Protein AF-A0A553FJ06-F1 (afdb_monomer)

Nearest PDB structures (foldseek):
  5e15-assembly1_A  TM=2.802E-01  e=5.934E+00  Homo sapiens

pLDDT: mean 76.51, std 20.77, range [37.0, 98.0]

Mean predicted aligned error: 15.89 Å

Sequence (287 aa):
MAENQAEINNETSAPRSSNSIVFAIIVVLVVATFIYLFFIKNDQPEKTPAPEPIVVEEPVYVEPTEEVVEVVEEVVEPVVSEPVEVKEPIVLPDLDQSDEYMSAGIALMSWRKELLTLLVTDDLVRRLVVFTDNFAQGEIAYSHLPLQPLPEQFATNKQSLTEDTYVIAGENELRYKQYIELLHSFEPKQLANYFNENKPLFAQAYAELGYGDKTFDQVLQQALNRILDLQINNTDELLVRPSVVYQYQQQELEQLPAADKFLLRLGKENLLQLKAIALELNNQLQL

Solvent-accessible surface area (backbone atoms only — not comparable to full-atom values): 17833 Å² total; per-residue (Å²): 134,80,90,82,84,87,86,83,89,81,88,86,83,79,88,82,65,76,58,61,61,54,48,52,50,48,52,49,50,51,49,49,50,52,47,54,64,59,56,76,75,67,84,70,84,85,79,82,81,82,89,83,82,86,82,85,80,79,79,86,84,78,84,82,84,87,77,92,77,77,92,73,89,74,84,76,75,84,73,83,70,71,82,74,77,78,72,73,83,82,83,74,69,57,72,96,61,30,37,65,59,50,50,52,54,52,59,73,52,33,82,48,63,82,49,56,74,41,48,41,63,73,60,34,60,45,24,41,41,54,25,39,48,32,36,40,74,26,34,72,40,76,95,31,50,50,46,58,80,74,90,68,79,91,46,65,41,72,74,41,97,88,48,80,36,27,31,76,29,74,66,35,43,64,67,46,41,63,60,54,53,43,60,67,23,43,51,42,59,61,52,29,51,52,47,63,77,43,41,70,53,44,43,51,43,40,57,70,70,73,64,78,99,67,53,54,65,59,34,49,51,41,30,44,47,56,55,62,68,56,80,84,74,96,62,87,66,43,26,29,59,93,57,99,54,80,42,48,63,49,62,76,60,52,70,42,44,57,32,58,46,51,49,59,66,34,35,72,68,53,38,52,53,51,34,50,53,44,51,52,32,55,71,50,53,73,120

Foldseek 3Di:
DDDDDDDDDDDDDDPDDPVVVVVVVVVVVVVVVVVVVVVVPPPDPDDDDDDDDDDDDDDDDDDDDDDDDDDDDDDDDDPPPDPPPPPPQDDADPLQPRLVVVLVLLCVFFPPNVLSLQFDSPSLLLLVLVQLLQLLVLHGPVVSHRTDDQPDDFDWDQPDPPDQKTFRDCVLLVSCVSVLSRLVRGDLLSVLVVCVSCLVSNQVSNVVVVDDPDGSLVSNVSSLCLLQVQDDDPDTQMWGPPDPDIAGPDPVLRPGRPSSVVLVSNPDVSSVSVNVSSVSNSVNNVD

Structure (mmCIF, N/CA/C/O backbone):
data_AF-A0A553FJ06-F1
#
_entry.id   AF-A0A553FJ06-F1
#
loop_
_atom_site.group_PDB
_atom_site.id
_atom_site.type_symbol
_atom_site.label_atom_id
_atom_site.label_alt_id
_atom_site.label_comp_id
_atom_site.label_asym_id
_atom_site.label_entity_id
_atom_site.label_seq_id
_atom_site.pdbx_PDB_ins_code
_atom_site.Cartn_x
_atom_site.Cartn_y
_atom_site.Cartn_z
_atom_site.occupancy
_atom_site.B_iso_or_equiv
_atom_site.auth_seq_id
_atom_site.auth_comp_id
_atom_site.auth_asym_id
_atom_site.auth_atom_id
_atom_site.pdbx_PDB_model_num
ATOM 1 N N . MET A 1 1 ? 34.748 -61.731 50.266 1.00 40.47 1 MET A N 1
ATOM 2 C CA . MET A 1 1 ? 33.627 -61.257 49.430 1.00 40.47 1 MET A CA 1
ATOM 3 C C . MET A 1 1 ? 33.454 -59.789 49.781 1.00 40.47 1 MET A C 1
ATOM 5 O O . MET A 1 1 ? 33.258 -59.515 50.956 1.00 40.47 1 MET A O 1
ATOM 9 N N . ALA A 1 2 ? 34.010 -58.902 48.950 1.00 46.56 2 ALA A N 1
ATOM 10 C CA . ALA A 1 2 ? 33.331 -58.244 47.814 1.00 46.56 2 ALA A CA 1
ATOM 11 C C . ALA A 1 2 ? 32.439 -57.105 48.362 1.00 46.56 2 ALA A C 1
ATOM 13 O O . ALA A 1 2 ? 31.591 -57.377 49.203 1.00 46.56 2 ALA A O 1
ATOM 14 N N . GLU A 1 3 ? 32.829 -55.834 48.178 1.00 43.56 3 GLU A N 1
ATOM 15 C CA . GLU A 1 3 ? 32.426 -54.958 47.044 1.00 43.56 3 GLU A CA 1
ATOM 16 C C . GLU A 1 3 ? 30.992 -54.431 47.223 1.00 43.56 3 GLU A C 1
ATOM 18 O O . GLU A 1 3 ? 30.150 -55.128 47.764 1.00 43.56 3 GLU A O 1
ATOM 23 N N . ASN A 1 4 ? 30.573 -53.250 46.781 1.00 40.53 4 ASN A N 1
ATOM 24 C CA . ASN A 1 4 ? 31.180 -52.017 46.287 1.00 40.53 4 ASN A CA 1
ATOM 25 C C . ASN A 1 4 ? 30.007 -51.008 46.217 1.00 40.53 4 ASN A C 1
ATOM 27 O O . ASN A 1 4 ? 28.838 -51.379 46.326 1.00 40.53 4 ASN A O 1
ATOM 31 N N . GLN A 1 5 ? 30.337 -49.735 46.082 1.00 47.94 5 GLN A N 1
ATOM 32 C CA . GLN A 1 5 ? 29.437 -48.597 45.996 1.00 47.94 5 GLN A CA 1
ATOM 33 C C . GLN A 1 5 ? 28.607 -48.551 44.698 1.00 47.94 5 GLN A C 1
ATOM 35 O O . GLN A 1 5 ? 29.039 -49.053 43.668 1.00 47.94 5 GLN A O 1
ATOM 40 N N . ALA A 1 6 ? 27.519 -47.777 44.791 1.00 49.06 6 ALA A N 1
ATOM 41 C CA . ALA A 1 6 ? 26.969 -46.857 43.787 1.00 49.06 6 ALA A CA 1
ATOM 42 C C . ALA A 1 6 ? 26.280 -47.391 42.508 1.00 49.06 6 ALA A C 1
ATOM 44 O O . ALA A 1 6 ? 26.597 -48.440 41.971 1.00 49.06 6 ALA A O 1
ATOM 45 N N . GLU A 1 7 ? 25.375 -46.522 42.029 1.00 43.78 7 GLU A N 1
ATOM 46 C CA . GLU A 1 7 ? 24.945 -46.302 40.637 1.00 43.78 7 GLU A CA 1
ATOM 47 C C . GLU A 1 7 ? 23.641 -46.933 40.067 1.00 43.78 7 GLU A C 1
ATOM 49 O O . GLU A 1 7 ? 23.525 -48.132 39.854 1.00 43.78 7 GLU A O 1
ATOM 54 N N . ILE A 1 8 ? 22.723 -46.009 39.702 1.00 42.44 8 ILE A N 1
ATOM 55 C CA . ILE A 1 8 ? 22.081 -45.826 38.372 1.00 42.44 8 ILE A CA 1
ATOM 56 C C . ILE A 1 8 ? 20.796 -46.622 38.009 1.00 42.44 8 ILE A C 1
ATOM 58 O O . ILE A 1 8 ? 20.837 -47.830 37.840 1.00 42.44 8 ILE A O 1
ATOM 62 N N . ASN A 1 9 ? 19.712 -45.840 37.780 1.00 40.81 9 ASN A N 1
ATOM 63 C CA . ASN A 1 9 ? 18.650 -45.831 36.727 1.00 40.81 9 ASN A CA 1
ATOM 64 C C . ASN A 1 9 ? 17.949 -47.168 36.306 1.00 40.81 9 ASN A C 1
ATOM 66 O O . ASN A 1 9 ? 18.507 -48.239 36.428 1.00 40.81 9 ASN A O 1
ATOM 70 N N . ASN A 1 10 ? 16.739 -47.257 35.732 1.00 41.72 10 ASN A N 1
ATOM 71 C CA . ASN A 1 10 ? 15.837 -46.311 35.077 1.00 41.72 10 ASN A CA 1
ATOM 72 C C . ASN A 1 10 ? 14.423 -46.940 34.876 1.00 41.72 10 ASN A C 1
ATOM 74 O O . ASN A 1 10 ? 14.293 -48.158 34.809 1.00 41.72 10 ASN A O 1
ATOM 78 N N . GLU A 1 11 ? 13.435 -46.060 34.673 1.00 47.78 11 GLU A N 1
ATOM 79 C CA . GLU A 1 11 ? 12.124 -46.174 33.980 1.00 47.78 11 GLU A CA 1
ATOM 80 C C . GLU A 1 11 ? 11.057 -47.193 34.414 1.00 47.78 11 GLU A C 1
ATOM 82 O O . GLU A 1 11 ? 11.224 -48.399 34.283 1.00 47.78 11 GLU A O 1
ATOM 87 N N . THR A 1 12 ? 9.853 -46.683 34.722 1.00 43.69 12 THR A N 1
ATOM 88 C CA . THR A 1 12 ? 8.657 -46.922 33.882 1.00 43.69 12 THR A CA 1
ATOM 89 C C . THR A 1 12 ? 7.534 -45.912 34.203 1.00 43.69 12 THR A C 1
ATOM 91 O O . THR A 1 12 ? 6.923 -45.925 35.267 1.00 43.69 12 THR A O 1
ATOM 94 N N . SER A 1 13 ? 7.305 -45.036 33.214 1.00 44.78 13 SER A N 1
ATOM 95 C CA . SER A 1 13 ? 6.092 -44.278 32.843 1.00 44.78 13 SER A CA 1
ATOM 96 C C . SER A 1 13 ? 5.392 -43.348 33.850 1.00 44.78 13 SER A C 1
ATOM 98 O O . SER A 1 13 ? 4.475 -43.738 34.569 1.00 44.78 13 SER A O 1
ATOM 100 N N . ALA A 1 14 ? 5.704 -42.053 33.726 1.00 49.91 14 ALA A N 1
ATOM 101 C CA . ALA A 1 14 ? 4.778 -40.956 34.011 1.00 49.91 14 ALA A CA 1
ATOM 102 C C . ALA A 1 14 ? 3.663 -40.873 32.935 1.00 49.91 14 ALA A C 1
ATOM 104 O O . ALA A 1 14 ? 3.945 -41.131 31.759 1.00 49.91 14 ALA A O 1
ATOM 105 N N . PRO A 1 15 ? 2.418 -40.475 33.274 1.00 46.59 15 PRO A N 1
ATOM 106 C CA . PRO A 1 15 ? 1.387 -40.214 32.275 1.00 46.59 15 PRO A CA 1
ATOM 107 C C . PRO A 1 15 ? 1.746 -38.967 31.453 1.00 46.59 15 PRO A C 1
ATOM 109 O O . PRO A 1 15 ? 1.927 -37.865 31.974 1.00 46.59 15 PRO A O 1
ATOM 112 N N . ARG A 1 16 ? 1.882 -39.181 30.141 1.00 43.81 16 ARG A N 1
ATOM 113 C CA .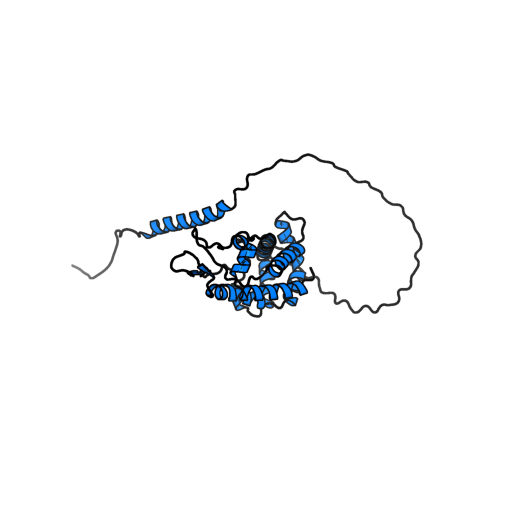 ARG A 1 16 ? 2.258 -38.196 29.122 1.00 43.81 16 ARG A CA 1
ATOM 114 C C . ARG A 1 16 ? 1.191 -37.102 28.987 1.00 43.81 16 ARG A C 1
ATOM 116 O O . ARG A 1 16 ? 0.059 -37.366 28.601 1.00 43.81 16 ARG A O 1
ATOM 123 N N . SER A 1 17 ? 1.622 -35.887 29.313 1.00 46.31 17 SER A N 1
ATOM 124 C CA . SER A 1 17 ? 1.165 -34.556 28.891 1.00 46.31 17 SER A CA 1
ATOM 125 C C . SER A 1 17 ? -0.209 -34.416 28.211 1.00 46.31 17 SER A C 1
ATOM 127 O O . SER A 1 17 ? -0.383 -34.730 27.033 1.00 46.31 17 SER A O 1
ATOM 129 N N . SER A 1 18 ? -1.086 -33.697 28.915 1.00 52.75 18 SER A N 1
ATOM 130 C CA . SER A 1 18 ? -2.323 -33.023 28.474 1.00 52.75 18 SER A CA 1
ATOM 131 C C . SER A 1 18 ? -2.175 -32.108 27.234 1.00 52.75 18 SER A C 1
ATOM 133 O O . SER A 1 18 ? -3.152 -31.595 26.693 1.00 52.75 18 SER A O 1
ATOM 135 N N . ASN A 1 19 ? -0.954 -31.911 26.734 1.00 45.47 19 ASN A N 1
ATOM 136 C CA . ASN A 1 19 ? -0.651 -30.957 25.670 1.00 45.47 19 ASN A CA 1
ATOM 137 C C . ASN A 1 19 ? -1.034 -31.463 24.274 1.00 45.47 19 ASN A C 1
ATOM 139 O O . ASN A 1 19 ? -1.258 -30.646 23.391 1.00 45.47 19 ASN A O 1
ATOM 143 N N . SER A 1 20 ? -1.172 -32.775 24.057 1.00 45.41 20 SER A N 1
ATOM 144 C CA . SER A 1 20 ? -1.557 -33.307 22.739 1.00 45.41 20 SER A CA 1
ATOM 145 C C . SER A 1 20 ? -3.048 -33.128 22.441 1.00 45.41 20 SER A C 1
ATOM 147 O O . SER A 1 20 ? -3.416 -32.922 21.290 1.00 45.41 20 SER A O 1
ATOM 149 N N . ILE A 1 21 ? -3.904 -33.139 23.470 1.00 53.97 21 ILE A N 1
ATOM 150 C CA . ILE A 1 21 ? -5.349 -32.896 23.317 1.00 53.97 21 ILE A CA 1
ATOM 151 C C . ILE A 1 21 ? -5.608 -31.399 23.123 1.00 53.97 21 ILE A C 1
ATOM 153 O O . ILE A 1 21 ? -6.376 -31.016 22.246 1.00 53.97 21 ILE A O 1
ATOM 157 N N . VAL A 1 22 ? -4.905 -30.543 23.871 1.00 54.72 22 VAL A N 1
ATOM 158 C CA . VAL A 1 22 ? -4.985 -29.085 23.699 1.00 54.72 22 VAL A CA 1
ATOM 159 C C . VAL A 1 22 ? -4.427 -28.662 22.337 1.00 54.72 22 VAL A C 1
ATOM 161 O O . VAL A 1 22 ? -5.041 -27.847 21.659 1.00 54.72 22 VAL A O 1
ATOM 164 N N . PHE A 1 23 ? -3.326 -29.267 21.879 1.00 46.94 23 PHE A N 1
ATOM 165 C CA . PHE A 1 23 ? -2.782 -29.000 20.548 1.00 46.94 23 PHE A CA 1
ATOM 166 C C . PHE A 1 23 ? -3.713 -29.494 19.434 1.00 46.94 23 PHE A C 1
ATOM 168 O O . PHE A 1 23 ? -3.935 -28.766 18.474 1.00 46.94 23 PHE A O 1
ATOM 175 N N . ALA A 1 24 ? -4.339 -30.668 19.582 1.00 48.31 24 ALA A N 1
ATOM 176 C CA . ALA A 1 24 ? -5.341 -31.144 18.627 1.00 48.31 24 ALA A CA 1
ATOM 177 C C . ALA A 1 24 ? -6.560 -30.207 18.551 1.00 48.31 24 ALA A C 1
ATOM 179 O O . ALA A 1 24 ? -7.042 -29.928 17.459 1.00 48.31 24 ALA A O 1
ATOM 180 N N . ILE A 1 25 ? -7.018 -29.656 19.679 1.00 56.12 25 ILE A N 1
ATOM 181 C CA . ILE A 1 25 ? -8.132 -28.694 19.715 1.00 56.12 25 ILE A CA 1
ATOM 182 C C . ILE A 1 25 ? -7.727 -27.348 19.103 1.00 56.12 25 ILE A C 1
ATOM 184 O O . ILE A 1 25 ? -8.502 -26.773 18.347 1.00 56.12 25 ILE A O 1
ATOM 188 N N . ILE A 1 26 ? -6.514 -26.855 19.370 1.00 57.72 26 ILE A N 1
ATOM 189 C CA . ILE A 1 26 ? -6.017 -25.601 18.787 1.00 57.72 26 ILE A CA 1
ATOM 190 C C . ILE A 1 26 ? -5.816 -25.750 17.280 1.00 57.72 26 ILE A C 1
ATOM 192 O O . ILE A 1 26 ? -6.233 -24.876 16.532 1.00 57.72 26 ILE A O 1
ATOM 196 N N . VAL A 1 27 ? -5.258 -26.868 16.812 1.00 61.75 27 VAL A N 1
ATOM 197 C CA . VAL A 1 27 ? -5.116 -27.137 15.376 1.00 61.75 27 VAL A CA 1
ATOM 198 C C . VAL A 1 27 ? -6.489 -27.259 14.720 1.00 61.75 27 VAL A C 1
ATOM 200 O O . VAL A 1 27 ? -6.698 -26.663 13.673 1.00 61.75 27 VAL A O 1
ATOM 203 N N . VAL A 1 28 ? -7.462 -27.923 15.351 1.00 62.19 28 VAL A N 1
ATOM 204 C CA . VAL A 1 28 ? -8.840 -27.986 14.835 1.00 62.19 28 VAL A CA 1
ATOM 205 C C . VAL A 1 28 ? -9.514 -26.610 14.829 1.00 62.19 28 VAL A C 1
ATOM 207 O O . VAL A 1 28 ? -10.216 -26.309 13.873 1.00 62.19 28 VAL A O 1
ATOM 210 N N . LEU A 1 29 ? -9.280 -25.741 15.819 1.00 55.12 29 LEU A N 1
ATOM 211 C CA . LEU A 1 29 ? -9.837 -24.381 15.857 1.00 55.12 29 LEU A CA 1
ATOM 212 C C . LEU A 1 29 ? -9.168 -23.436 14.859 1.00 55.12 29 LEU A C 1
ATOM 214 O O . LEU A 1 29 ? -9.851 -22.628 14.236 1.00 55.12 29 LEU A O 1
ATOM 218 N N . VAL A 1 30 ? -7.855 -23.545 14.670 1.00 54.75 30 VAL A N 1
ATOM 219 C CA . VAL A 1 30 ? -7.118 -22.767 13.670 1.00 54.75 30 VAL A CA 1
ATOM 220 C C . VAL A 1 30 ? -7.511 -23.230 12.274 1.00 54.75 30 VAL A C 1
ATOM 222 O O . VAL A 1 30 ? -7.849 -22.393 11.448 1.00 54.75 30 VAL A O 1
ATOM 225 N N . VAL A 1 31 ? -7.592 -24.541 12.033 1.00 55.97 31 VAL A N 1
ATOM 226 C CA . VAL A 1 31 ? -8.072 -25.105 10.764 1.00 55.97 31 VAL A CA 1
ATOM 227 C C . VAL A 1 31 ? -9.547 -24.764 10.539 1.00 55.97 31 VAL A C 1
ATOM 229 O O . VAL A 1 31 ? -9.892 -24.384 9.433 1.00 55.97 31 VAL A O 1
ATOM 232 N N . ALA A 1 32 ? -10.411 -24.777 11.558 1.00 48.25 32 ALA A N 1
ATOM 233 C CA . ALA A 1 32 ? -11.811 -24.357 11.428 1.00 48.25 32 ALA A CA 1
ATOM 234 C C . ALA A 1 32 ? -11.960 -22.850 11.177 1.00 48.25 32 ALA A C 1
ATOM 236 O O . ALA A 1 32 ? -12.826 -22.452 10.408 1.00 48.25 32 ALA A O 1
ATOM 237 N N . THR A 1 33 ? -11.103 -22.012 11.767 1.00 46.62 33 THR A N 1
ATOM 238 C CA . THR A 1 33 ? -11.076 -20.561 11.512 1.00 46.62 33 THR A CA 1
ATOM 239 C C . THR A 1 33 ? -10.554 -20.274 10.106 1.00 46.62 33 THR A C 1
ATOM 241 O O . THR A 1 33 ? -11.110 -19.439 9.401 1.00 46.62 33 THR A O 1
ATOM 244 N N . PHE A 1 34 ? -9.538 -21.013 9.658 1.00 50.97 34 PHE A N 1
ATOM 245 C CA . PHE A 1 34 ? -8.993 -20.905 8.307 1.00 50.97 34 PHE A CA 1
ATOM 246 C C . PHE A 1 34 ? -9.987 -21.423 7.254 1.00 50.97 34 PHE A C 1
ATOM 248 O O . PHE A 1 34 ? -10.194 -20.763 6.245 1.00 50.97 34 PHE A O 1
ATOM 255 N N . ILE A 1 35 ? -10.682 -22.537 7.523 1.00 50.12 35 ILE A N 1
ATOM 256 C CA . ILE A 1 35 ? -11.781 -23.073 6.700 1.00 50.12 35 ILE A CA 1
ATOM 257 C C . ILE A 1 35 ? -12.965 -22.092 6.682 1.00 50.12 35 ILE A C 1
ATOM 259 O O . ILE A 1 35 ? -13.492 -21.809 5.616 1.00 50.12 35 ILE A O 1
ATOM 263 N N . TYR A 1 36 ? -13.362 -21.504 7.814 1.00 52.62 36 TYR A N 1
ATOM 264 C CA . TYR A 1 36 ? -14.453 -20.519 7.876 1.00 52.62 36 TYR A CA 1
ATOM 265 C C . TYR A 1 36 ? -14.142 -19.247 7.071 1.00 52.62 36 TYR A C 1
ATOM 267 O O . TYR A 1 36 ? -15.005 -18.739 6.356 1.00 52.62 36 TYR A O 1
ATOM 275 N N . LEU A 1 37 ? -12.895 -18.769 7.123 1.00 52.59 37 LEU A N 1
ATOM 276 C CA . LEU A 1 37 ? -12.439 -17.634 6.315 1.00 52.59 37 LEU A CA 1
ATOM 277 C C . LEU A 1 37 ? -12.284 -17.991 4.827 1.00 52.59 37 LEU A C 1
ATOM 279 O O . LEU A 1 37 ? -12.527 -17.141 3.975 1.00 52.59 37 LEU A O 1
ATOM 283 N N . PHE A 1 38 ? -11.936 -19.240 4.507 1.00 50.41 38 PHE A N 1
ATOM 284 C CA . PHE A 1 38 ? -11.836 -19.740 3.133 1.00 50.41 38 PHE A CA 1
ATOM 285 C C . PHE A 1 38 ? -13.216 -19.971 2.482 1.00 50.41 38 PHE A C 1
ATOM 287 O O . PHE A 1 38 ? -13.384 -19.696 1.298 1.00 50.41 38 PHE A O 1
ATOM 294 N N . PHE A 1 39 ? -14.229 -20.410 3.243 1.00 45.09 39 PHE A N 1
ATOM 295 C CA . PHE A 1 39 ? -15.561 -20.755 2.714 1.00 45.09 39 PHE A CA 1
ATOM 296 C C . PHE A 1 39 ? -16.575 -19.598 2.665 1.00 45.09 39 PHE A C 1
ATOM 298 O O . PHE A 1 39 ? -17.539 -19.694 1.913 1.00 45.09 39 PHE A O 1
ATOM 305 N N . ILE A 1 40 ? -16.355 -18.470 3.355 1.00 43.81 40 ILE A N 1
ATOM 306 C CA . ILE A 1 40 ? -17.187 -17.256 3.174 1.00 43.81 40 ILE A CA 1
ATOM 307 C C . ILE A 1 40 ? -16.954 -16.570 1.811 1.00 43.81 40 ILE A C 1
ATOM 309 O O . ILE A 1 40 ? -17.741 -15.712 1.416 1.00 43.81 40 ILE A O 1
ATOM 313 N N . LYS A 1 41 ? -15.925 -16.969 1.048 1.00 42.94 41 LYS A N 1
ATOM 314 C CA . LYS A 1 41 ? -15.631 -16.399 -0.278 1.00 42.94 41 LYS A CA 1
ATOM 315 C C . LYS A 1 41 ? -16.133 -17.237 -1.471 1.00 42.94 41 LYS A C 1
ATOM 317 O O . LYS A 1 41 ? -15.807 -16.885 -2.596 1.00 42.94 41 LYS A O 1
ATOM 322 N N . ASN A 1 42 ? -16.933 -18.298 -1.282 1.00 46.25 42 ASN A N 1
ATOM 323 C CA . ASN A 1 42 ? -17.307 -19.187 -2.399 1.00 46.25 42 ASN A CA 1
ATOM 324 C C . ASN A 1 42 ? -18.798 -19.568 -2.525 1.00 46.25 42 ASN A C 1
ATOM 326 O O . ASN A 1 42 ? -19.099 -20.669 -2.972 1.00 46.25 42 ASN A O 1
ATOM 330 N N . ASP A 1 43 ? -19.723 -18.648 -2.227 1.00 42.47 43 ASP A N 1
ATOM 331 C CA . ASP A 1 43 ? -21.126 -18.742 -2.675 1.00 42.47 43 ASP A CA 1
ATOM 332 C C . ASP A 1 43 ? -21.425 -17.669 -3.736 1.00 42.47 43 ASP A C 1
ATOM 334 O O . ASP A 1 43 ? -22.141 -16.692 -3.510 1.00 42.47 43 ASP A O 1
ATOM 338 N N . GLN A 1 44 ? -20.867 -17.863 -4.933 1.00 41.62 44 GLN A N 1
ATOM 339 C CA . GLN A 1 44 ? -21.541 -17.414 -6.148 1.00 41.62 44 GLN A CA 1
ATOM 340 C C . GLN A 1 44 ? -22.234 -18.628 -6.770 1.00 41.62 44 GLN A C 1
ATOM 342 O O . GLN A 1 44 ? -21.553 -19.603 -7.090 1.00 41.62 44 GLN A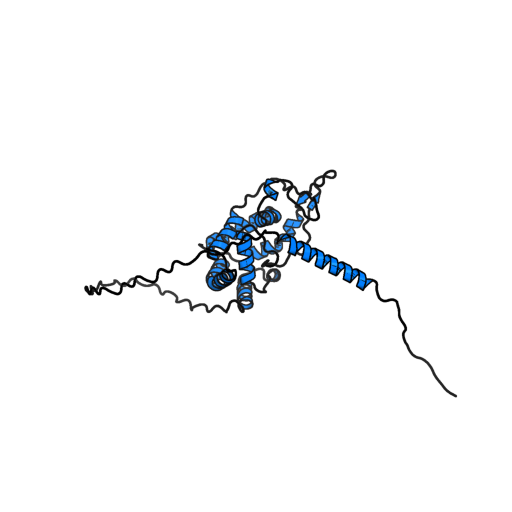 O 1
ATOM 347 N N . PRO A 1 45 ? -23.564 -18.613 -6.967 1.00 37.31 45 PRO A N 1
ATOM 348 C CA . PRO A 1 45 ? -24.184 -19.601 -7.830 1.00 37.31 45 PRO A CA 1
ATOM 349 C C . PRO A 1 45 ? -23.640 -19.415 -9.248 1.00 37.31 45 PRO A C 1
ATOM 351 O O . PRO A 1 45 ? -23.851 -18.371 -9.871 1.00 37.31 45 PRO A O 1
ATOM 354 N N . GLU A 1 46 ? -22.953 -20.447 -9.742 1.00 45.75 46 GLU A N 1
ATOM 355 C CA . GLU A 1 46 ? -22.616 -20.617 -11.151 1.00 45.75 46 GLU A CA 1
ATOM 356 C C . GLU A 1 46 ? -23.821 -20.263 -12.026 1.00 45.75 46 GLU A C 1
ATOM 358 O O . GLU A 1 46 ? -24.906 -20.843 -11.906 1.00 45.75 46 GLU A O 1
ATOM 363 N N . LYS A 1 47 ? -23.601 -19.353 -12.972 1.00 37.16 47 LYS A N 1
ATOM 364 C CA . LYS A 1 47 ? -24.348 -19.334 -14.225 1.00 37.16 47 LYS A CA 1
ATOM 365 C C . LYS A 1 47 ? -23.375 -19.198 -15.383 1.00 37.16 47 LYS A C 1
ATOM 367 O O . LYS A 1 47 ? -23.135 -18.111 -15.892 1.00 37.16 47 LYS A O 1
ATOM 372 N N . THR A 1 48 ? -22.880 -20.348 -15.813 1.00 42.16 48 THR A N 1
ATOM 373 C CA . THR A 1 48 ? -22.525 -20.594 -17.212 1.00 42.16 48 THR A CA 1
ATOM 374 C C . THR A 1 48 ? -23.828 -20.856 -17.979 1.00 42.16 48 THR A C 1
ATOM 376 O O . THR A 1 48 ? -24.701 -21.581 -17.498 1.00 42.16 48 THR A O 1
ATOM 379 N N . PRO A 1 49 ? -24.000 -20.231 -19.147 1.00 49.81 49 PRO A N 1
ATOM 380 C CA . PRO A 1 49 ? -23.934 -20.978 -20.403 1.00 49.81 49 PRO A CA 1
ATOM 381 C C . PRO A 1 49 ? -22.866 -20.321 -21.290 1.00 49.81 49 PRO A C 1
ATOM 383 O O . PRO A 1 49 ? -22.864 -19.110 -21.469 1.00 49.81 49 PRO A O 1
ATOM 386 N N . ALA A 1 50 ? -21.787 -21.015 -21.645 1.00 49.69 50 ALA A N 1
ATOM 387 C CA . ALA A 1 50 ? -21.666 -22.001 -22.722 1.00 49.69 50 ALA A CA 1
ATOM 388 C C . ALA A 1 50 ? -22.025 -21.421 -24.109 1.00 49.69 50 ALA A C 1
ATOM 390 O O . ALA A 1 50 ? -23.054 -20.765 -24.251 1.00 49.69 50 ALA A O 1
ATOM 391 N N . PRO A 1 51 ? -21.153 -21.635 -25.109 1.00 52.75 51 PRO A N 1
ATOM 392 C CA . PRO A 1 51 ? -20.909 -20.702 -26.202 1.00 52.75 51 PRO A CA 1
ATOM 393 C C . PRO A 1 51 ? -21.832 -20.941 -27.399 1.00 52.75 51 PRO A C 1
ATOM 395 O O . PRO A 1 51 ? -22.243 -22.071 -27.658 1.00 52.75 51 PRO A O 1
ATOM 398 N N . GLU A 1 52 ? -22.060 -19.893 -28.189 1.00 53.31 52 GLU A N 1
ATOM 399 C CA . GLU A 1 52 ? -22.587 -20.013 -29.549 1.00 53.31 52 GLU A CA 1
ATOM 400 C C . GLU A 1 52 ? -21.574 -19.491 -30.584 1.00 53.31 52 GLU A C 1
ATOM 402 O O . GLU A 1 52 ? -20.705 -18.681 -30.256 1.00 53.31 52 GLU A O 1
ATOM 407 N N . PRO A 1 53 ? -21.601 -20.059 -31.802 1.00 48.59 53 PRO A N 1
ATOM 408 C CA . PRO A 1 53 ? -20.411 -20.303 -32.601 1.00 48.59 53 PRO A CA 1
ATOM 409 C C . PRO A 1 53 ? -20.046 -19.159 -33.554 1.00 48.59 53 PRO A C 1
ATOM 411 O O . PRO A 1 53 ? -20.903 -18.501 -34.129 1.00 48.59 53 PRO A O 1
ATOM 414 N N . ILE A 1 54 ? -18.732 -19.038 -33.761 1.00 46.75 54 ILE A N 1
ATOM 415 C CA . ILE A 1 54 ? -18.022 -18.859 -35.037 1.00 46.75 54 ILE A CA 1
ATOM 416 C C . ILE A 1 54 ? -18.725 -17.990 -36.096 1.00 46.75 54 ILE A C 1
ATOM 418 O O . ILE A 1 54 ? -19.591 -18.462 -36.829 1.00 46.75 54 ILE A O 1
ATOM 422 N N . VAL A 1 55 ? -18.165 -16.802 -36.332 1.00 46.53 55 VAL A N 1
ATOM 423 C CA . VAL A 1 55 ? -18.003 -16.296 -37.701 1.00 46.53 55 VAL A CA 1
ATOM 424 C C . VAL A 1 55 ? -16.519 -16.025 -37.914 1.00 46.53 55 VAL A C 1
ATOM 426 O O . VAL A 1 55 ? -15.949 -15.084 -37.370 1.00 46.53 55 VAL A O 1
ATOM 429 N N . VAL A 1 56 ? -15.896 -16.928 -38.667 1.00 49.09 56 VAL A N 1
ATOM 430 C CA . VAL A 1 56 ? -14.635 -16.689 -39.361 1.00 49.09 56 VAL A CA 1
ATOM 431 C C . VAL A 1 56 ? -14.961 -15.752 -40.517 1.00 49.09 56 VAL A C 1
ATOM 433 O O . VAL A 1 56 ? -15.716 -16.137 -41.406 1.00 49.09 56 VAL A O 1
ATOM 436 N N . GLU A 1 57 ? -14.375 -14.563 -40.534 1.00 53.12 57 GLU A N 1
ATOM 437 C CA . GLU A 1 57 ? -14.058 -13.905 -41.799 1.00 53.12 57 GLU A CA 1
ATOM 438 C C . GLU A 1 57 ? -12.536 -13.899 -41.935 1.00 53.12 57 GLU A C 1
ATOM 440 O O . GLU A 1 57 ? -11.813 -13.199 -41.229 1.00 53.12 57 GLU A O 1
ATOM 445 N N . GLU A 1 58 ? -12.064 -14.796 -42.799 1.00 50.12 58 GLU A N 1
ATOM 446 C CA . GLU A 1 58 ? -10.705 -14.816 -43.324 1.00 50.12 58 GLU A CA 1
ATOM 447 C C . GLU A 1 58 ? -10.506 -13.655 -44.326 1.00 50.12 58 GLU A C 1
ATOM 449 O O . GLU A 1 58 ? -11.472 -13.045 -44.792 1.00 50.12 58 GLU A O 1
ATOM 454 N N . PRO A 1 59 ? -9.248 -13.306 -44.627 1.00 46.22 59 PRO A N 1
ATOM 455 C CA . PRO A 1 59 ? -8.811 -11.943 -44.889 1.00 46.22 59 PRO A CA 1
ATOM 456 C C . PRO A 1 59 ? -9.180 -11.440 -46.281 1.00 46.22 59 PRO A C 1
ATOM 458 O O . PRO A 1 59 ? -9.009 -12.133 -47.285 1.00 46.22 59 PRO A O 1
ATOM 461 N N . VAL A 1 60 ? -9.526 -10.156 -46.365 1.00 39.50 60 VAL A N 1
ATOM 462 C CA . VAL A 1 60 ? -9.383 -9.424 -47.625 1.00 39.50 60 VAL A CA 1
ATOM 463 C C . VAL A 1 60 ? -7.916 -9.035 -47.771 1.00 39.50 60 VAL A C 1
ATOM 465 O O . VAL A 1 60 ? -7.449 -8.021 -47.261 1.00 39.50 60 VAL A O 1
ATOM 468 N N . TYR A 1 61 ? -7.191 -9.902 -48.468 1.00 41.56 61 TYR A N 1
ATOM 469 C CA . TYR A 1 61 ? -5.929 -9.590 -49.116 1.00 41.56 61 TYR A CA 1
ATOM 470 C C . TYR A 1 61 ? -6.179 -8.552 -50.218 1.00 41.56 61 TYR A C 1
ATOM 472 O O . TYR A 1 61 ? -6.905 -8.804 -51.180 1.00 41.56 61 TYR A O 1
ATOM 480 N N . VAL A 1 62 ? -5.558 -7.387 -50.076 1.00 42.94 62 VAL A N 1
ATOM 481 C CA . VAL A 1 62 ? -5.263 -6.480 -5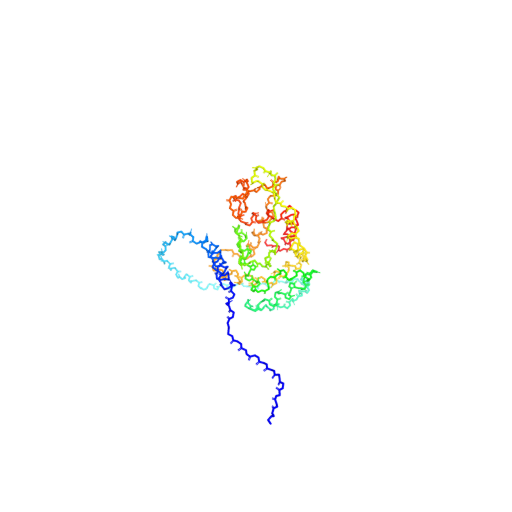1.187 1.00 42.94 62 VAL A CA 1
ATOM 482 C C . VAL A 1 62 ? -3.777 -6.176 -51.117 1.00 42.94 62 VAL A C 1
ATOM 484 O O . VAL A 1 62 ? -3.316 -5.401 -50.286 1.00 42.94 62 VAL A O 1
ATOM 487 N N . GLU A 1 63 ? -3.030 -6.856 -51.974 1.00 48.47 63 GLU A N 1
ATOM 488 C CA . GLU A 1 63 ? -1.653 -6.527 -52.329 1.00 48.47 63 GLU A CA 1
ATOM 489 C C . GLU A 1 63 ? -1.672 -5.772 -53.678 1.00 48.47 63 GLU A C 1
ATOM 491 O O . GLU A 1 63 ? -2.720 -5.665 -54.323 1.00 48.47 63 GLU A O 1
ATOM 496 N N . PRO A 1 64 ? -0.550 -5.202 -54.119 1.00 43.09 64 PRO A N 1
ATOM 497 C CA . PRO A 1 64 ? -0.189 -3.814 -53.904 1.00 43.09 64 PRO A CA 1
ATOM 498 C C . PRO A 1 64 ? -0.280 -3.028 -55.220 1.00 43.09 64 PRO A C 1
ATOM 500 O O . PRO A 1 64 ? 0.122 -3.515 -56.276 1.00 43.09 64 PRO A O 1
ATOM 503 N N . THR A 1 65 ? -0.733 -1.778 -55.169 1.00 37.00 65 THR A N 1
ATOM 504 C CA . THR A 1 65 ? -0.505 -0.864 -56.293 1.00 37.00 65 THR A CA 1
ATOM 505 C C . THR A 1 65 ? 0.764 -0.081 -56.001 1.00 37.00 65 THR A C 1
ATOM 507 O O . THR A 1 65 ? 0.772 0.823 -55.168 1.00 37.00 65 THR A O 1
ATOM 510 N N . GLU A 1 66 ? 1.845 -0.477 -56.671 1.00 45.62 66 GLU A N 1
ATOM 511 C CA . GLU A 1 66 ? 3.014 0.368 -56.884 1.00 45.62 66 GLU A CA 1
ATOM 512 C C . GLU A 1 66 ? 2.566 1.661 -57.572 1.00 45.62 66 GLU A C 1
ATOM 514 O O . GLU A 1 66 ? 2.041 1.632 -58.685 1.00 45.62 66 GLU A O 1
ATOM 519 N N . GLU A 1 67 ? 2.818 2.801 -56.937 1.00 43.47 67 GLU A N 1
ATOM 520 C CA . GLU A 1 67 ? 2.907 4.069 -57.648 1.00 43.47 67 GLU A CA 1
ATOM 521 C C . GLU A 1 67 ? 4.251 4.708 -57.296 1.00 43.47 67 GLU A C 1
ATOM 523 O O . GLU A 1 67 ? 4.485 5.236 -56.211 1.00 43.47 67 GLU A O 1
ATOM 528 N N . VAL A 1 68 ? 5.181 4.546 -58.235 1.00 43.69 68 VAL A N 1
ATOM 529 C CA . VAL A 1 68 ? 6.471 5.224 -58.284 1.00 43.69 68 VAL A CA 1
ATOM 530 C C . VAL A 1 68 ? 6.206 6.690 -58.593 1.00 43.69 68 VAL A C 1
ATOM 532 O O . VAL A 1 68 ? 5.865 7.003 -59.731 1.00 43.69 68 VAL A O 1
ATOM 535 N N . VAL A 1 69 ? 6.414 7.590 -57.630 1.00 39.03 69 VAL A N 1
ATOM 536 C CA . VAL A 1 69 ? 6.568 9.022 -57.919 1.00 39.03 69 VAL A CA 1
ATOM 537 C C . VAL A 1 69 ? 7.627 9.644 -57.003 1.00 39.03 69 VAL A C 1
ATOM 539 O O . VAL A 1 69 ? 7.452 9.752 -55.797 1.00 39.03 69 VAL A O 1
ATOM 542 N N . GLU A 1 70 ? 8.729 10.012 -57.659 1.00 40.28 70 GLU A N 1
ATOM 543 C CA . GLU A 1 70 ? 9.677 11.094 -57.368 1.00 40.28 70 GLU A CA 1
ATOM 544 C C . GLU A 1 70 ? 10.274 11.237 -55.959 1.00 40.28 70 GLU A C 1
ATOM 546 O O . GLU A 1 70 ? 9.703 11.799 -55.029 1.00 40.28 70 GLU A O 1
ATOM 551 N N . VAL A 1 71 ? 11.557 10.871 -55.894 1.00 41.47 71 VAL A N 1
ATOM 552 C CA . VAL A 1 71 ? 12.546 11.476 -55.002 1.00 41.47 71 VAL A CA 1
ATOM 553 C C . VAL A 1 71 ? 12.546 12.989 -55.243 1.00 41.47 71 VAL A C 1
ATOM 555 O O . VAL A 1 71 ? 13.090 13.459 -56.241 1.00 41.47 71 VAL A O 1
ATOM 558 N N . VAL A 1 72 ? 11.956 13.747 -54.321 1.00 41.06 72 VAL A N 1
ATOM 559 C CA . VAL A 1 72 ? 12.271 15.164 -54.145 1.00 41.06 72 VAL A CA 1
ATOM 560 C C . VAL A 1 72 ? 13.128 15.266 -52.895 1.00 41.06 72 VAL A C 1
ATOM 562 O O . VAL A 1 72 ? 12.691 15.030 -51.772 1.00 41.06 72 VAL A O 1
ATOM 565 N N . GLU A 1 73 ? 14.397 15.540 -53.147 1.00 42.53 73 GLU A N 1
ATOM 566 C CA . GLU A 1 73 ? 15.448 15.799 -52.180 1.00 42.53 73 GLU A CA 1
ATOM 567 C C . GLU A 1 73 ? 15.129 17.128 -51.472 1.00 42.53 73 GLU A C 1
ATOM 569 O O . GLU A 1 73 ? 15.474 18.206 -51.956 1.00 42.53 73 GLU A O 1
ATOM 574 N N . GLU A 1 74 ? 14.397 17.075 -50.355 1.00 40.59 74 GLU A N 1
ATOM 575 C CA . GLU A 1 74 ? 14.221 18.242 -49.492 1.00 40.59 74 GLU A CA 1
ATOM 576 C C . GLU A 1 74 ? 15.406 18.328 -48.525 1.00 40.59 74 GLU A C 1
ATOM 578 O O . GLU A 1 74 ? 15.656 17.456 -47.691 1.00 40.59 74 GLU A O 1
ATOM 583 N N . VAL A 1 75 ? 16.184 19.387 -48.723 1.00 41.12 75 VAL A N 1
ATOM 584 C CA . VAL A 1 75 ? 17.376 19.759 -47.969 1.00 41.12 75 VAL A CA 1
ATOM 585 C C . VAL A 1 75 ? 17.013 19.919 -46.494 1.00 41.12 75 VAL A C 1
ATOM 587 O O . VAL A 1 75 ? 16.416 20.914 -46.094 1.00 41.12 75 VAL A O 1
ATOM 590 N N . VAL A 1 76 ? 17.396 18.939 -45.677 1.00 39.31 76 VAL A N 1
ATOM 591 C CA . VAL A 1 76 ? 17.291 19.026 -44.219 1.00 39.31 76 VAL A CA 1
ATOM 592 C C . VAL A 1 76 ? 18.363 19.998 -43.725 1.00 39.31 76 VAL A C 1
ATOM 594 O O . VAL A 1 76 ? 19.560 19.707 -43.782 1.00 39.31 76 VAL A O 1
ATOM 597 N N . GLU A 1 77 ? 17.945 21.172 -43.256 1.00 44.22 77 GLU A N 1
ATOM 598 C CA . GLU A 1 77 ? 18.793 22.014 -42.413 1.00 44.22 77 GLU A CA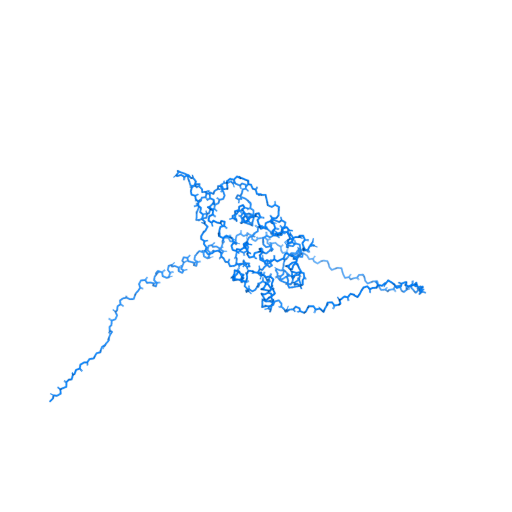 1
ATOM 599 C C . GLU A 1 77 ? 19.220 21.198 -41.178 1.00 44.22 77 GLU A C 1
ATOM 601 O O . GLU A 1 77 ? 18.388 20.496 -40.593 1.00 44.22 77 GLU A O 1
ATOM 606 N N . PRO A 1 78 ? 20.498 21.240 -40.756 1.00 42.88 78 PRO A N 1
ATOM 607 C CA . PRO A 1 78 ? 20.940 20.481 -39.600 1.00 42.88 78 PRO A CA 1
ATOM 608 C C . PRO A 1 78 ? 20.342 21.097 -38.333 1.00 42.88 78 PRO A C 1
ATOM 610 O O . PRO A 1 78 ? 20.882 22.048 -37.764 1.00 42.88 78 PRO A O 1
ATOM 613 N N . VAL A 1 79 ? 19.231 20.530 -37.864 1.00 47.06 79 VAL A N 1
ATOM 614 C CA . VAL A 1 79 ? 18.829 20.668 -36.467 1.00 47.06 79 VAL A CA 1
ATOM 615 C C . VAL A 1 79 ? 19.951 20.039 -35.656 1.00 47.06 79 VAL A C 1
ATOM 617 O O . VAL A 1 79 ? 20.239 18.850 -35.791 1.00 47.06 79 VAL A O 1
ATOM 620 N N . VAL A 1 80 ? 20.630 20.864 -34.863 1.00 44.50 80 VAL A N 1
ATOM 621 C CA . VAL A 1 80 ? 21.595 20.426 -33.857 1.00 44.50 80 VAL A CA 1
ATOM 622 C C . VAL A 1 80 ? 20.855 19.467 -32.930 1.00 44.50 80 VAL A C 1
ATOM 624 O O . VAL A 1 80 ? 20.132 19.888 -32.032 1.00 44.50 80 VAL A O 1
ATOM 627 N N . SER A 1 81 ? 20.989 18.170 -33.191 1.00 46.50 81 SER A N 1
ATOM 628 C CA . SER A 1 81 ? 20.582 17.132 -32.263 1.00 46.50 81 SER A CA 1
ATOM 629 C C . SER A 1 81 ? 21.515 17.245 -31.067 1.00 46.50 81 SER A C 1
ATOM 631 O O . SER A 1 81 ? 22.708 16.941 -31.172 1.00 46.50 81 SER A O 1
ATOM 633 N N . GLU A 1 82 ? 20.984 17.710 -29.940 1.00 55.62 82 GLU A N 1
ATOM 634 C CA . GLU A 1 82 ? 21.589 17.422 -28.646 1.00 55.62 82 GLU A CA 1
ATOM 635 C C . GLU A 1 82 ? 21.875 15.912 -28.592 1.00 55.62 82 GLU A C 1
ATOM 637 O O . GLU A 1 82 ? 21.064 15.125 -29.097 1.00 55.62 82 GLU A O 1
ATOM 642 N N . PRO A 1 83 ? 23.037 15.479 -28.078 1.00 47.16 83 PRO A N 1
ATOM 643 C CA . PRO A 1 83 ? 23.341 14.063 -28.005 1.00 47.16 83 PRO A CA 1
ATOM 644 C C . PRO A 1 83 ? 22.271 13.403 -27.136 1.00 47.16 83 PRO A C 1
ATOM 646 O O . PRO A 1 83 ? 22.231 13.613 -25.925 1.00 47.16 83 PRO A O 1
ATOM 649 N N . VAL A 1 84 ? 21.389 12.625 -27.766 1.00 53.56 84 VAL A N 1
ATOM 650 C CA . VAL A 1 84 ? 20.516 11.695 -27.059 1.00 53.56 84 VAL A CA 1
ATOM 651 C C . VAL A 1 84 ? 21.464 10.727 -26.372 1.00 53.56 84 VAL A C 1
ATOM 653 O O . VAL A 1 84 ? 22.131 9.926 -27.027 1.00 53.56 84 VAL A O 1
ATOM 656 N N . GLU A 1 85 ? 21.594 10.871 -25.058 1.00 53.38 85 GLU A N 1
ATOM 657 C CA . GLU A 1 85 ? 22.277 9.906 -24.216 1.00 53.38 85 GLU A CA 1
ATOM 658 C C . GLU A 1 85 ? 21.554 8.572 -24.428 1.00 53.38 85 GLU A C 1
ATOM 660 O O . GLU A 1 85 ? 20.423 8.377 -23.978 1.00 53.38 85 GLU A O 1
ATOM 665 N N . VAL A 1 86 ? 22.158 7.688 -25.226 1.00 50.88 86 VAL A N 1
ATOM 666 C CA . VAL A 1 86 ? 21.648 6.338 -25.458 1.00 50.88 86 VAL A CA 1
ATOM 667 C C . VAL A 1 86 ? 21.802 5.607 -24.133 1.00 50.88 86 VAL A C 1
ATOM 669 O O . VAL A 1 86 ? 22.851 5.037 -23.843 1.00 50.88 86 VAL A O 1
ATOM 672 N N . LYS A 1 87 ? 20.771 5.696 -23.289 1.00 59.31 87 LYS A N 1
ATOM 673 C CA . LYS A 1 87 ? 20.664 4.913 -22.062 1.00 59.31 87 LYS A CA 1
ATOM 674 C C . LYS A 1 87 ? 20.723 3.448 -22.499 1.00 59.31 87 LYS A C 1
ATOM 676 O O . LYS A 1 87 ? 19.904 3.024 -23.317 1.00 59.31 87 LYS A O 1
ATOM 681 N N . GLU A 1 88 ? 21.738 2.715 -22.045 1.00 65.19 88 GLU A N 1
ATOM 682 C CA . GLU A 1 88 ? 21.870 1.288 -22.351 1.00 65.19 88 GLU A CA 1
ATOM 683 C C . GLU A 1 88 ? 20.541 0.581 -22.028 1.00 65.19 88 GLU A C 1
ATOM 685 O O . GLU A 1 88 ? 19.924 0.903 -21.004 1.00 65.19 88 GLU A O 1
ATOM 690 N N . PRO A 1 89 ? 20.051 -0.332 -22.890 1.00 66.75 89 PRO A N 1
ATOM 691 C CA . PRO A 1 89 ? 18.796 -1.018 -22.632 1.00 66.75 89 PRO A CA 1
ATOM 692 C C . PRO A 1 89 ? 18.917 -1.790 -21.318 1.00 66.75 89 PRO A C 1
ATOM 694 O O . PRO A 1 89 ? 19.765 -2.672 -21.178 1.00 66.75 89 PRO A O 1
ATOM 697 N N . ILE A 1 90 ? 18.074 -1.433 -20.348 1.00 72.88 90 ILE A N 1
ATOM 698 C CA . ILE A 1 90 ? 17.990 -2.130 -19.067 1.00 72.88 90 ILE A CA 1
ATOM 699 C C . ILE A 1 90 ? 17.501 -3.546 -19.370 1.00 72.88 90 ILE A C 1
ATOM 701 O O . ILE A 1 90 ? 16.374 -3.740 -19.826 1.00 72.88 90 ILE A O 1
ATOM 705 N N . VAL A 1 91 ? 18.362 -4.536 -19.147 1.00 86.31 91 VAL A N 1
ATOM 706 C CA . VAL A 1 91 ? 17.982 -5.945 -19.245 1.00 86.31 91 VAL A CA 1
ATOM 707 C C . VAL A 1 91 ? 17.312 -6.325 -17.930 1.00 86.31 91 VAL A C 1
ATOM 709 O O . VAL A 1 91 ? 17.968 -6.377 -16.890 1.00 86.31 91 VAL A O 1
ATOM 712 N N . LEU A 1 92 ? 15.999 -6.541 -17.975 1.00 93.69 92 LEU A N 1
ATOM 713 C CA . LEU A 1 92 ? 15.225 -7.012 -16.829 1.00 93.69 92 LEU A CA 1
ATOM 714 C C . LEU A 1 92 ? 15.372 -8.536 -16.682 1.00 93.69 92 LEU A C 1
ATOM 716 O O . LEU A 1 92 ? 15.502 -9.226 -17.698 1.00 93.69 92 LEU A O 1
ATOM 720 N N . PRO A 1 93 ? 15.367 -9.071 -15.448 1.00 95.12 93 PRO A N 1
ATOM 721 C CA . PRO A 1 93 ? 15.295 -10.513 -15.227 1.00 95.12 93 PRO A CA 1
ATOM 722 C C . PRO A 1 93 ? 13.936 -11.069 -15.671 1.00 95.12 93 PRO A C 1
ATOM 724 O O . PRO A 1 93 ? 12.973 -10.321 -15.843 1.00 95.12 93 PRO A O 1
ATOM 727 N N . ASP A 1 94 ? 13.835 -12.392 -15.789 1.00 96.25 94 ASP A N 1
ATOM 728 C CA . ASP A 1 94 ? 12.532 -13.049 -15.902 1.00 96.25 94 ASP A CA 1
ATOM 729 C C . ASP A 1 94 ? 11.703 -12.813 -14.629 1.00 96.25 94 ASP A C 1
ATOM 731 O O . ASP A 1 94 ? 12.251 -12.710 -13.527 1.00 96.25 94 ASP A O 1
ATOM 735 N N . LEU A 1 95 ? 10.372 -12.772 -14.761 1.00 95.88 95 LEU A N 1
ATOM 736 C CA . LEU A 1 95 ? 9.459 -12.505 -13.643 1.00 95.88 95 LEU A CA 1
ATOM 737 C C . LEU A 1 95 ? 9.680 -13.454 -12.451 1.00 95.88 95 LEU A C 1
ATOM 739 O O . LEU A 1 95 ? 9.739 -12.994 -11.312 1.00 95.88 95 LEU A O 1
ATOM 743 N N . ASP A 1 96 ? 9.912 -14.745 -12.707 1.00 95.38 96 ASP A N 1
ATOM 744 C CA . ASP A 1 96 ? 10.201 -15.759 -11.675 1.00 95.38 96 ASP A CA 1
ATOM 745 C C . ASP A 1 96 ? 11.530 -15.543 -10.934 1.00 95.38 96 ASP A C 1
ATOM 747 O O . ASP A 1 96 ? 11.766 -16.137 -9.886 1.00 95.38 96 ASP A O 1
ATOM 751 N N . GLN A 1 97 ? 12.416 -14.710 -11.479 1.00 95.94 97 GLN A N 1
ATOM 752 C CA . GLN A 1 97 ? 13.728 -14.383 -10.917 1.00 95.94 97 GLN A CA 1
ATOM 753 C C . GLN A 1 97 ? 13.822 -12.904 -10.511 1.00 95.94 97 GLN A C 1
ATOM 755 O O . GLN A 1 97 ? 14.908 -12.398 -10.228 1.00 95.94 97 GLN A O 1
ATOM 760 N N . SER A 1 98 ? 12.689 -12.196 -10.487 1.00 96.50 98 SER A N 1
ATOM 761 C CA . SER A 1 98 ? 12.663 -10.747 -10.293 1.00 96.50 98 SER A CA 1
ATOM 762 C C . SER A 1 98 ? 12.786 -10.309 -8.833 1.00 96.50 98 SER A C 1
ATOM 764 O O . SER A 1 98 ? 13.201 -9.181 -8.586 1.00 96.50 98 SER A O 1
ATOM 766 N N . ASP A 1 99 ? 12.510 -11.173 -7.854 1.00 96.00 99 ASP A N 1
ATOM 767 C CA . ASP A 1 99 ? 12.433 -10.789 -6.435 1.00 96.00 99 ASP A CA 1
ATOM 768 C C . ASP A 1 99 ? 13.730 -10.174 -5.881 1.00 96.00 99 ASP A C 1
ATOM 770 O O . ASP A 1 99 ? 13.704 -9.120 -5.236 1.00 96.00 99 ASP A O 1
ATOM 774 N N . GLU A 1 100 ? 14.889 -10.789 -6.144 1.00 95.44 100 GLU A N 1
ATOM 775 C CA . GLU A 1 100 ? 16.183 -10.273 -5.670 1.00 95.44 100 GLU A CA 1
ATOM 776 C C . GLU A 1 100 ? 16.531 -8.943 -6.351 1.00 95.44 100 GLU A C 1
ATOM 778 O O . GLU A 1 100 ? 16.949 -7.988 -5.696 1.00 95.44 100 GLU A O 1
ATOM 783 N N . TYR A 1 101 ? 16.276 -8.848 -7.657 1.00 95.56 101 TYR A N 1
ATOM 784 C CA . TYR A 1 101 ? 16.456 -7.616 -8.420 1.00 95.56 101 TYR A CA 1
ATOM 785 C C . TYR A 1 101 ? 15.555 -6.486 -7.888 1.00 95.56 101 TYR A C 1
ATOM 787 O O . TYR A 1 101 ? 16.020 -5.364 -7.662 1.00 95.56 101 TYR A O 1
ATOM 795 N N . MET A 1 102 ? 14.280 -6.794 -7.630 1.00 95.38 102 MET A N 1
ATOM 796 C CA . MET A 1 102 ? 13.289 -5.833 -7.152 1.00 95.38 102 MET A CA 1
ATOM 797 C C . MET A 1 102 ? 13.611 -5.348 -5.739 1.00 95.38 102 MET A C 1
ATOM 799 O O . MET A 1 102 ? 13.649 -4.149 -5.461 1.00 95.38 102 MET A O 1
ATOM 803 N N . SER A 1 103 ? 13.901 -6.281 -4.834 1.00 93.31 103 SER A N 1
ATOM 804 C CA . SER A 1 103 ? 14.253 -5.963 -3.449 1.00 93.31 103 SER A CA 1
ATOM 805 C C . SER A 1 103 ? 15.557 -5.167 -3.344 1.00 93.31 103 SER A C 1
ATOM 807 O O . SER A 1 103 ? 15.619 -4.211 -2.566 1.00 93.31 103 SER A O 1
ATOM 809 N N . ALA A 1 104 ? 16.571 -5.480 -4.159 1.00 94.12 104 ALA A N 1
ATOM 810 C CA . ALA A 1 104 ? 17.812 -4.714 -4.217 1.00 94.12 104 ALA A CA 1
ATOM 811 C C . ALA A 1 104 ? 17.570 -3.269 -4.681 1.00 94.12 104 ALA A C 1
ATOM 813 O O . ALA A 1 104 ? 18.072 -2.334 -4.053 1.00 94.12 104 ALA A O 1
ATOM 814 N N . GLY A 1 105 ? 16.762 -3.071 -5.728 1.00 93.06 105 GLY A N 1
ATOM 815 C CA . GLY A 1 105 ? 16.389 -1.737 -6.203 1.00 93.06 105 GLY A CA 1
ATOM 816 C C . GLY A 1 105 ? 15.629 -0.935 -5.147 1.00 93.06 105 GLY A C 1
ATOM 817 O O . GLY A 1 105 ? 16.020 0.186 -4.821 1.00 93.06 105 GLY A O 1
ATOM 818 N N . ILE A 1 106 ? 14.613 -1.536 -4.523 1.00 92.81 106 ILE A N 1
ATOM 819 C CA . ILE A 1 106 ? 13.844 -0.917 -3.431 1.00 92.81 106 ILE A CA 1
ATOM 820 C C . ILE A 1 106 ? 14.761 -0.513 -2.264 1.00 92.81 106 ILE A C 1
ATOM 822 O O . ILE A 1 106 ? 14.642 0.593 -1.728 1.00 92.81 106 ILE A O 1
ATOM 826 N N . ALA A 1 107 ? 15.725 -1.362 -1.897 1.00 93.62 107 ALA A N 1
ATOM 827 C CA . ALA A 1 107 ? 16.648 -1.094 -0.797 1.00 93.62 107 ALA A CA 1
ATOM 828 C C . ALA A 1 107 ? 17.611 0.079 -1.048 1.00 93.62 107 ALA A C 1
ATOM 830 O O . ALA A 1 107 ? 18.108 0.684 -0.091 1.00 93.62 107 ALA A O 1
ATOM 831 N N . LEU A 1 108 ? 17.884 0.406 -2.313 1.00 94.25 108 LEU A N 1
ATOM 832 C CA . LEU A 1 108 ? 18.703 1.559 -2.693 1.00 94.25 108 LEU A CA 1
ATOM 833 C C . LEU A 1 108 ? 17.931 2.883 -2.617 1.00 94.25 108 LEU A C 1
ATOM 835 O O . LEU A 1 108 ? 18.557 3.924 -2.423 1.00 94.25 108 LEU A O 1
ATOM 839 N N . MET A 1 109 ? 16.603 2.846 -2.754 1.00 93.44 109 MET A N 1
ATOM 840 C CA . MET A 1 109 ? 15.751 4.042 -2.778 1.00 93.44 109 MET A CA 1
ATOM 841 C C . MET A 1 109 ? 15.275 4.478 -1.388 1.00 93.44 109 MET A C 1
ATOM 843 O O . MET A 1 109 ? 15.043 5.662 -1.158 1.00 93.44 109 MET A O 1
ATOM 847 N N . SER A 1 110 ? 15.124 3.538 -0.449 1.00 92.00 110 SER A N 1
ATOM 848 C CA . SER A 1 110 ? 14.651 3.848 0.904 1.00 92.00 110 SER A CA 1
ATOM 849 C C . SER A 1 110 ? 15.758 4.416 1.797 1.00 92.00 110 SER A C 1
ATOM 851 O O . SER A 1 110 ? 16.797 3.780 2.010 1.00 92.00 110 SER A O 1
ATOM 853 N N . TRP A 1 111 ? 15.505 5.568 2.428 1.00 94.88 111 TRP A N 1
ATOM 854 C CA . TRP A 1 111 ? 16.375 6.090 3.494 1.00 94.88 111 TRP A CA 1
ATOM 855 C C . TRP A 1 111 ? 16.121 5.448 4.875 1.00 94.88 111 TRP A C 1
ATOM 857 O O . TRP A 1 111 ? 16.931 5.633 5.784 1.00 94.88 111 TRP A O 1
ATOM 867 N N . ARG A 1 112 ? 15.051 4.651 5.034 1.00 93.38 112 ARG A N 1
ATOM 868 C CA . ARG A 1 112 ? 14.683 3.904 6.259 1.00 93.38 112 ARG A CA 1
ATOM 869 C C . ARG A 1 112 ? 14.877 2.400 6.061 1.00 93.38 112 ARG A C 1
ATOM 871 O O . ARG A 1 112 ? 13.921 1.624 6.069 1.00 93.38 112 ARG A O 1
ATOM 878 N N . LYS A 1 113 ? 16.124 1.971 5.870 1.00 93.19 113 LYS A N 1
ATOM 879 C CA . LYS A 1 113 ? 16.455 0.574 5.525 1.00 93.19 113 LYS A CA 1
ATOM 880 C C . LYS A 1 113 ? 15.961 -0.450 6.546 1.00 93.19 113 LYS A C 1
ATOM 882 O O . LYS A 1 113 ? 15.635 -1.573 6.181 1.00 93.19 113 LYS A O 1
ATOM 887 N N . GLU A 1 114 ? 15.877 -0.075 7.815 1.00 94.00 114 GLU A N 1
ATOM 888 C CA . GLU A 1 114 ? 15.359 -0.927 8.882 1.00 94.00 114 GLU A CA 1
ATOM 889 C C . GLU A 1 114 ? 13.870 -1.272 8.709 1.00 94.00 114 GLU A C 1
ATOM 891 O O . GLU A 1 114 ? 13.435 -2.348 9.126 1.00 94.00 114 GLU A O 1
ATOM 896 N N . LEU A 1 115 ? 13.100 -0.399 8.049 1.00 92.44 115 LEU A N 1
ATOM 897 C CA . LEU A 1 115 ? 11.677 -0.612 7.783 1.00 92.44 115 LEU A CA 1
ATOM 898 C C . LEU A 1 115 ? 11.427 -1.515 6.570 1.00 92.44 115 LEU A C 1
ATOM 900 O O . L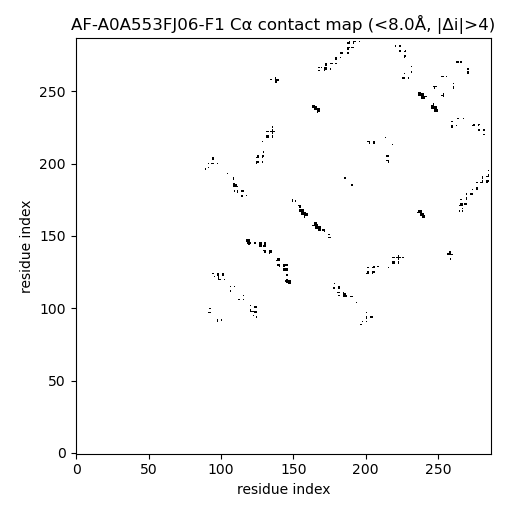EU A 1 115 ? 10.310 -1.992 6.400 1.00 92.44 115 LEU A O 1
ATOM 904 N N . LEU A 1 116 ? 12.446 -1.820 5.759 1.00 92.38 116 LEU A N 1
ATOM 905 C CA . LEU A 1 116 ? 12.311 -2.744 4.623 1.00 92.38 116 LEU A CA 1
ATOM 906 C C . LEU A 1 116 ? 11.963 -4.170 5.064 1.00 92.38 116 LEU A C 1
ATOM 908 O O . LEU A 1 116 ? 11.433 -4.942 4.275 1.00 92.38 116 LEU A O 1
ATOM 912 N N . THR A 1 117 ? 12.191 -4.503 6.337 1.00 92.12 117 THR A N 1
ATOM 913 C CA . THR A 1 117 ? 11.726 -5.755 6.955 1.00 92.12 117 THR A CA 1
ATOM 914 C C . THR A 1 117 ? 10.200 -5.906 6.950 1.00 92.12 117 THR A C 1
ATOM 916 O O . THR A 1 117 ? 9.697 -7.019 7.079 1.00 92.12 117 THR A O 1
ATOM 919 N N . LEU A 1 118 ? 9.461 -4.804 6.772 1.00 89.38 118 LEU A N 1
ATOM 920 C CA . LEU A 1 118 ? 8.011 -4.811 6.599 1.00 89.38 118 LEU A CA 1
ATOM 921 C C . LEU A 1 118 ? 7.584 -5.236 5.194 1.00 89.38 118 LEU A C 1
ATOM 923 O O . LEU A 1 118 ? 6.406 -5.510 5.011 1.00 89.38 118 LEU A O 1
ATOM 927 N N . LEU A 1 119 ? 8.473 -5.278 4.201 1.00 91.00 119 LEU A N 1
ATOM 928 C CA . LEU A 1 119 ? 8.125 -5.761 2.866 1.00 91.00 119 LEU A CA 1
ATOM 929 C C . LEU A 1 119 ? 8.127 -7.287 2.840 1.00 91.00 119 LEU A C 1
ATOM 931 O O . LEU A 1 119 ? 8.994 -7.946 3.417 1.00 91.00 119 LEU A O 1
ATOM 935 N N . VAL A 1 120 ? 7.154 -7.855 2.137 1.00 91.50 120 VAL A N 1
ATOM 936 C CA . VAL A 1 120 ? 7.202 -9.264 1.752 1.00 91.50 120 VAL A CA 1
ATOM 937 C C . VAL A 1 120 ? 8.000 -9.344 0.456 1.00 91.50 120 VAL A C 1
ATOM 939 O O . VAL A 1 120 ? 7.554 -8.854 -0.576 1.00 91.50 120 VAL A O 1
ATOM 942 N N . THR A 1 121 ? 9.199 -9.920 0.522 1.00 90.50 121 THR A N 1
ATOM 943 C CA . THR A 1 121 ? 10.118 -10.011 -0.626 1.00 90.50 121 THR A CA 1
ATOM 944 C C . THR A 1 121 ? 9.880 -11.233 -1.509 1.00 90.50 121 THR A C 1
ATOM 946 O O . THR A 1 121 ? 10.554 -11.372 -2.517 1.00 90.50 121 THR A O 1
ATOM 949 N N . ASP A 1 122 ? 8.970 -12.116 -1.103 1.00 92.50 122 ASP A N 1
ATOM 950 C CA . ASP A 1 122 ? 8.568 -13.310 -1.846 1.00 92.50 122 ASP A CA 1
ATOM 951 C C . ASP A 1 122 ? 7.439 -12.978 -2.828 1.00 92.50 122 ASP A C 1
ATOM 953 O O . ASP A 1 122 ? 6.388 -12.451 -2.423 1.00 92.50 122 ASP A O 1
ATOM 957 N N . ASP A 1 123 ? 7.681 -13.300 -4.100 1.00 94.56 123 ASP A N 1
ATOM 958 C CA . ASP A 1 123 ? 6.791 -13.073 -5.236 1.00 94.56 123 ASP A CA 1
ATOM 959 C C . ASP A 1 123 ? 6.339 -11.606 -5.325 1.00 94.56 123 ASP A C 1
ATOM 961 O O . ASP A 1 123 ? 5.156 -11.281 -5.467 1.00 94.56 123 ASP A O 1
ATOM 965 N N . LEU A 1 124 ? 7.299 -10.690 -5.154 1.00 93.62 124 LEU A N 1
ATOM 966 C CA . LEU A 1 124 ? 7.062 -9.278 -4.845 1.00 93.62 124 LEU A CA 1
ATOM 967 C C . LEU A 1 124 ? 6.224 -8.605 -5.931 1.00 93.62 124 LEU A C 1
ATOM 969 O O . LEU A 1 124 ? 5.246 -7.913 -5.628 1.00 93.62 124 LEU A O 1
ATOM 973 N N . VAL A 1 125 ? 6.597 -8.819 -7.195 1.00 96.00 125 VAL A N 1
ATOM 974 C CA . VAL A 1 125 ? 5.926 -8.206 -8.348 1.00 96.00 125 VAL A CA 1
ATOM 975 C C . VAL A 1 125 ? 4.480 -8.685 -8.438 1.00 96.00 125 VAL A C 1
ATOM 977 O O . VAL A 1 125 ? 3.569 -7.857 -8.478 1.00 96.00 125 VAL A O 1
ATOM 980 N N . ARG A 1 126 ? 4.239 -10.002 -8.410 1.00 96.12 126 ARG A N 1
ATOM 981 C CA . ARG A 1 126 ? 2.882 -10.562 -8.515 1.00 96.12 126 ARG A CA 1
ATOM 982 C C . ARG A 1 126 ? 2.018 -10.170 -7.334 1.00 96.12 126 ARG A C 1
ATOM 984 O O . ARG A 1 126 ? 0.875 -9.761 -7.516 1.00 96.12 126 ARG A O 1
ATOM 991 N N . ARG A 1 127 ? 2.570 -10.219 -6.124 1.00 95.44 127 ARG A N 1
ATOM 992 C CA . ARG A 1 127 ? 1.897 -9.805 -4.892 1.00 95.44 127 ARG A CA 1
ATOM 993 C C . ARG A 1 127 ? 1.445 -8.351 -4.962 1.00 95.44 127 ARG A C 1
ATOM 995 O O . ARG A 1 127 ? 0.286 -8.061 -4.667 1.00 95.44 127 ARG A O 1
ATOM 1002 N N . LEU A 1 128 ? 2.323 -7.450 -5.407 1.00 95.12 128 LEU A N 1
ATOM 1003 C CA . LEU A 1 128 ? 1.978 -6.044 -5.599 1.00 95.12 128 LEU A CA 1
ATOM 1004 C C . LEU A 1 128 ? 0.894 -5.870 -6.665 1.00 95.12 128 LEU A C 1
ATOM 1006 O O . LEU A 1 128 ? -0.044 -5.104 -6.446 1.00 95.12 128 LEU A O 1
ATOM 1010 N N . VAL A 1 129 ? 0.995 -6.585 -7.786 1.00 96.69 129 VAL A N 1
ATOM 1011 C CA . VAL A 1 129 ? 0.011 -6.518 -8.870 1.00 96.69 129 VAL A CA 1
ATOM 1012 C C . VAL A 1 129 ? -1.363 -6.999 -8.404 1.00 96.69 129 VAL A C 1
ATOM 1014 O O . VAL A 1 129 ? -2.338 -6.262 -8.537 1.00 96.69 129 VAL A O 1
ATOM 1017 N N . VAL A 1 130 ? -1.439 -8.181 -7.785 1.00 96.44 130 VAL A N 1
ATOM 1018 C CA . VAL A 1 130 ? -2.682 -8.752 -7.243 1.00 96.44 130 VAL A CA 1
ATOM 1019 C C . VAL A 1 130 ? -3.295 -7.819 -6.204 1.00 96.44 130 VAL A C 1
ATOM 1021 O O . VAL A 1 130 ? -4.503 -7.574 -6.225 1.00 96.44 130 VAL A O 1
ATOM 1024 N N . PHE A 1 131 ? -2.478 -7.283 -5.294 1.00 95.00 131 PHE A N 1
ATOM 1025 C CA . PHE A 1 131 ? -2.957 -6.350 -4.282 1.00 95.00 131 PHE A CA 1
ATOM 1026 C C . PHE A 1 131 ? -3.506 -5.067 -4.907 1.00 95.00 131 PHE A C 1
ATOM 1028 O O . PHE A 1 131 ? -4.620 -4.673 -4.573 1.00 95.00 131 PHE A O 1
ATOM 1035 N N . THR A 1 132 ? -2.756 -4.446 -5.819 1.00 96.12 132 THR A N 1
ATOM 1036 C CA . THR A 1 132 ? -3.146 -3.192 -6.485 1.00 96.12 132 THR A CA 1
ATOM 1037 C C . THR A 1 132 ? -4.437 -3.365 -7.275 1.00 96.12 132 THR A C 1
ATOM 1039 O O . THR A 1 132 ? -5.327 -2.527 -7.169 1.00 96.12 132 THR A O 1
ATOM 1042 N N . ASP A 1 133 ? -4.577 -4.470 -8.009 1.00 96.56 133 ASP A N 1
ATOM 1043 C CA . ASP A 1 133 ? -5.778 -4.768 -8.786 1.00 96.56 133 ASP A CA 1
ATOM 1044 C C . ASP A 1 133 ? -7.020 -4.958 -7.903 1.00 96.56 133 ASP A C 1
ATOM 1046 O O . ASP A 1 133 ? -8.040 -4.296 -8.106 1.00 96.56 133 ASP A O 1
ATOM 1050 N N . ASN A 1 134 ? -6.918 -5.771 -6.848 1.00 95.88 134 ASN A N 1
ATOM 1051 C CA . ASN A 1 134 ? -8.030 -5.962 -5.915 1.00 95.88 134 ASN A CA 1
ATOM 1052 C C . ASN A 1 134 ? -8.376 -4.650 -5.195 1.00 95.88 134 ASN A C 1
ATOM 1054 O O . ASN A 1 134 ? -9.550 -4.295 -5.082 1.00 95.88 134 ASN A O 1
ATOM 1058 N N . PHE A 1 135 ? -7.361 -3.895 -4.771 1.00 95.69 135 PHE A N 1
ATOM 1059 C CA . PHE A 1 135 ? -7.538 -2.600 -4.122 1.00 95.69 135 PHE A CA 1
ATOM 1060 C C . PHE A 1 135 ? -8.237 -1.594 -5.044 1.00 95.69 135 PHE A C 1
ATOM 1062 O O . PHE A 1 135 ? -9.181 -0.922 -4.625 1.00 95.69 135 PHE A O 1
ATOM 1069 N N . ALA A 1 136 ? -7.844 -1.531 -6.319 1.00 95.44 136 ALA A N 1
ATOM 1070 C CA . ALA A 1 136 ? -8.489 -0.697 -7.331 1.00 95.44 136 ALA A CA 1
ATOM 1071 C C . ALA A 1 136 ? -9.977 -1.044 -7.505 1.00 95.44 136 ALA A C 1
ATOM 1073 O O . ALA A 1 136 ? -10.800 -0.143 -7.700 1.00 95.44 136 ALA A O 1
ATOM 1074 N N . GLN A 1 137 ? -10.336 -2.323 -7.379 1.00 95.44 137 GLN A N 1
ATOM 1075 C CA . GLN A 1 137 ? -11.714 -2.822 -7.436 1.00 95.44 137 GLN A CA 1
ATOM 1076 C C . GLN A 1 137 ? -12.499 -2.640 -6.123 1.00 95.44 137 GLN A C 1
ATOM 1078 O O . GLN A 1 137 ? -13.704 -2.877 -6.095 1.00 95.44 137 GLN A O 1
ATOM 1083 N N . GLY A 1 138 ? -11.860 -2.152 -5.055 1.00 93.81 138 GLY A N 1
ATOM 1084 C CA . GLY A 1 138 ? -12.493 -1.924 -3.755 1.00 93.81 138 GLY A CA 1
ATOM 1085 C C . GLY A 1 138 ? -12.377 -3.097 -2.775 1.00 93.81 138 GLY A C 1
ATOM 1086 O O . GLY A 1 138 ? -12.940 -3.032 -1.683 1.00 93.81 138 GLY A O 1
ATOM 1087 N N . GLU A 1 139 ? -11.623 -4.135 -3.127 1.00 94.69 139 GLU A N 1
ATOM 1088 C CA . GLU A 1 139 ? -11.377 -5.335 -2.325 1.00 94.69 139 GLU A CA 1
ATOM 1089 C C . GLU A 1 139 ? -9.987 -5.310 -1.669 1.00 94.69 139 GLU A C 1
ATOM 1091 O O . GLU A 1 139 ? -9.107 -4.548 -2.057 1.00 94.69 139 GLU A O 1
ATOM 1096 N N . ILE A 1 140 ? -9.753 -6.166 -0.669 1.00 87.25 140 ILE A N 1
ATOM 1097 C CA . ILE A 1 140 ? -8.418 -6.354 -0.075 1.00 87.25 140 ILE A CA 1
ATOM 1098 C C . ILE A 1 140 ? -7.958 -7.800 -0.273 1.00 87.25 140 ILE A C 1
ATOM 1100 O O . ILE A 1 140 ? -8.534 -8.741 0.279 1.00 87.25 140 ILE A O 1
ATOM 1104 N N . ALA A 1 141 ? -6.863 -7.984 -1.013 1.00 89.25 141 ALA A N 1
ATOM 1105 C CA . ALA A 1 141 ? -6.221 -9.284 -1.188 1.00 89.25 141 ALA A CA 1
ATOM 1106 C C . ALA A 1 141 ? -5.334 -9.634 0.024 1.00 89.25 141 ALA A C 1
ATOM 1108 O O . ALA A 1 141 ? -4.111 -9.585 -0.059 1.00 89.25 141 ALA A O 1
ATOM 1109 N N . TYR A 1 142 ? -5.939 -10.004 1.161 1.00 81.38 142 TYR A N 1
ATOM 1110 C CA . TYR A 1 142 ? -5.212 -10.259 2.420 1.00 81.38 142 TYR A CA 1
ATOM 1111 C C . TYR A 1 142 ? -4.085 -11.306 2.312 1.00 81.38 142 TYR A C 1
ATOM 1113 O O . TYR A 1 142 ? -3.062 -11.173 2.977 1.00 81.38 142 TYR A O 1
ATOM 1121 N N . SER A 1 143 ? -4.237 -12.325 1.460 1.00 83.94 143 SER A N 1
ATOM 1122 C CA . SER A 1 143 ? -3.198 -13.344 1.211 1.00 83.94 143 SER A CA 1
ATOM 1123 C C . SER A 1 143 ? -2.019 -12.830 0.371 1.00 83.94 143 SER A C 1
ATOM 1125 O O . SER A 1 143 ? -0.946 -13.433 0.377 1.00 83.94 143 SER A O 1
ATOM 1127 N N . HIS A 1 144 ? -2.208 -11.707 -0.322 1.00 88.12 144 HIS A N 1
ATOM 1128 C CA . HIS A 1 144 ? -1.240 -11.081 -1.221 1.00 88.12 144 HIS A CA 1
ATOM 1129 C C . HIS A 1 144 ? -0.860 -9.675 -0.743 1.00 88.12 144 HIS A C 1
ATOM 1131 O O . HIS A 1 144 ? -0.493 -8.829 -1.547 1.00 88.12 144 HIS A O 1
ATOM 1137 N N . LEU A 1 145 ? -0.932 -9.399 0.565 1.00 86.62 145 LEU A N 1
ATOM 1138 C CA . LEU A 1 145 ? -0.437 -8.128 1.093 1.00 86.62 145 LEU A CA 1
ATOM 1139 C C . LEU A 1 145 ? 1.060 -7.989 0.774 1.00 86.62 145 LEU A C 1
ATOM 1141 O O . LEU A 1 145 ? 1.812 -8.888 1.151 1.00 86.62 145 LEU A O 1
ATOM 1145 N N . PRO A 1 146 ? 1.508 -6.889 0.134 1.00 87.50 146 PRO A N 1
ATOM 1146 C CA . PRO A 1 146 ? 2.925 -6.647 -0.169 1.00 87.50 146 PRO A CA 1
ATOM 1147 C C . PRO A 1 146 ? 3.740 -6.278 1.080 1.00 87.50 146 PRO A C 1
ATOM 1149 O O . PRO A 1 146 ? 4.961 -6.135 1.030 1.00 87.50 146 PRO A O 1
ATOM 1152 N N . LEU A 1 147 ? 3.053 -6.118 2.209 1.00 88.75 147 LEU A N 1
ATOM 1153 C CA . LEU A 1 147 ? 3.594 -5.727 3.495 1.00 88.75 147 LEU A CA 1
ATOM 115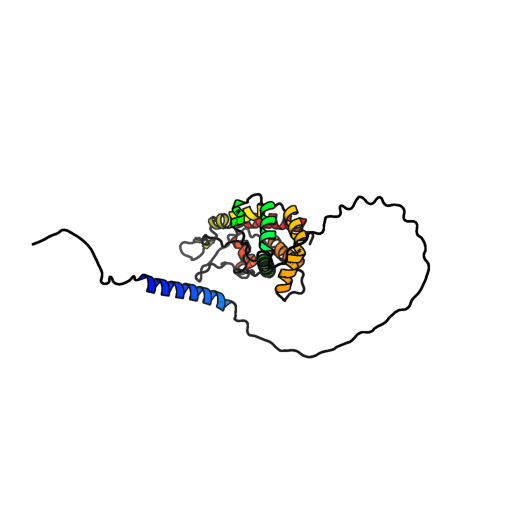4 C C . LEU A 1 147 ? 3.257 -6.797 4.536 1.00 88.75 147 LEU A C 1
ATOM 1156 O O . LEU A 1 147 ? 2.212 -7.449 4.459 1.00 88.75 147 LEU A O 1
ATOM 1160 N N . GLN A 1 148 ? 4.139 -6.963 5.517 1.00 86.81 148 GLN A N 1
ATOM 1161 C CA . GLN A 1 148 ? 3.948 -7.868 6.640 1.00 86.81 148 GLN A CA 1
ATOM 1162 C C . GLN A 1 148 ? 2.638 -7.533 7.376 1.00 86.81 148 GLN A C 1
ATOM 1164 O O . GLN A 1 148 ? 2.258 -6.363 7.466 1.00 86.81 148 GLN A O 1
ATOM 1169 N N . PRO A 1 149 ? 1.923 -8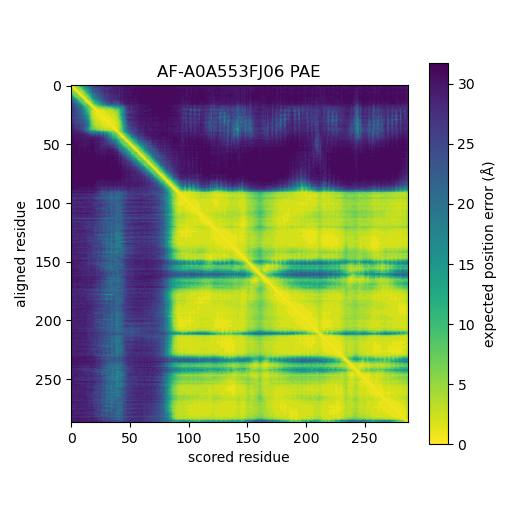.535 7.914 1.00 79.81 149 PRO A N 1
ATOM 1170 C CA . PRO A 1 149 ? 0.727 -8.284 8.702 1.00 79.81 149 PRO A CA 1
ATOM 1171 C C . PRO A 1 149 ? 1.027 -7.448 9.949 1.00 79.81 149 PRO A C 1
ATOM 1173 O O . PRO A 1 149 ? 2.046 -7.630 10.616 1.00 79.81 149 PRO A O 1
ATOM 1176 N N . LEU A 1 150 ? 0.087 -6.576 10.315 1.00 73.94 150 LEU A N 1
ATOM 1177 C CA . LEU A 1 150 ? 0.190 -5.767 11.528 1.00 73.94 150 LEU A CA 1
ATOM 1178 C C . LEU A 1 150 ? 0.205 -6.685 12.768 1.00 73.94 150 LEU A C 1
ATOM 1180 O O . LEU A 1 150 ? -0.769 -7.414 12.977 1.00 73.94 150 LEU A O 1
ATOM 1184 N N . PRO A 1 151 ? 1.259 -6.643 13.606 1.00 61.59 151 PRO A N 1
ATOM 1185 C CA . PRO A 1 151 ? 1.421 -7.574 14.726 1.00 61.59 151 PRO A CA 1
ATOM 1186 C C . PRO A 1 151 ? 0.438 -7.313 15.875 1.00 61.59 151 PRO A C 1
ATOM 1188 O O . PRO A 1 151 ? 0.121 -8.219 16.645 1.00 61.59 151 PRO A O 1
ATOM 1191 N N . GLU A 1 152 ? -0.054 -6.080 16.001 1.00 66.31 152 GLU A N 1
ATOM 1192 C CA . GLU A 1 152 ? -0.932 -5.668 17.094 1.00 66.31 152 GLU A CA 1
ATOM 1193 C C . GLU A 1 152 ? -2.415 -5.826 16.738 1.00 66.31 152 GLU A C 1
ATOM 1195 O O . GLU A 1 152 ? -2.830 -5.651 15.585 1.00 66.31 152 GLU A O 1
ATOM 1200 N N . GLN A 1 153 ? -3.224 -6.149 17.751 1.00 71.88 153 GLN A N 1
ATOM 1201 C CA . GLN A 1 153 ? -4.678 -6.226 17.625 1.00 71.88 153 GLN A CA 1
ATOM 1202 C C . GLN A 1 153 ? -5.266 -4.830 17.397 1.00 71.88 153 GLN A C 1
ATOM 1204 O O . GLN A 1 153 ? -4.782 -3.842 17.940 1.00 71.88 153 GLN A O 1
ATOM 1209 N N . PHE A 1 154 ? -6.333 -4.755 16.601 1.00 76.12 154 PHE A N 1
ATOM 1210 C CA . PHE A 1 154 ? -7.074 -3.511 16.403 1.00 76.12 154 PHE A CA 1
ATOM 1211 C C . PHE A 1 154 ? -7.672 -3.039 17.736 1.00 76.12 154 PHE A C 1
ATOM 1213 O O . PHE A 1 154 ? -8.418 -3.785 18.375 1.00 76.12 154 PHE A O 1
ATOM 1220 N N . ALA A 1 155 ? -7.332 -1.820 18.154 1.00 78.81 155 ALA A N 1
ATOM 1221 C CA . ALA A 1 155 ? -7.706 -1.283 19.458 1.00 78.81 155 ALA A CA 1
ATOM 1222 C C . ALA A 1 155 ? -8.987 -0.440 19.372 1.00 78.81 155 ALA A C 1
ATOM 1224 O O . ALA A 1 155 ? -9.181 0.340 18.445 1.00 78.81 155 ALA A O 1
ATOM 1225 N N . THR A 1 156 ? -9.882 -0.551 20.347 1.00 81.31 156 THR A N 1
ATOM 1226 C CA . THR A 1 156 ? -11.088 0.292 20.394 1.00 81.31 156 THR A CA 1
ATOM 1227 C C . THR A 1 156 ? -11.366 0.740 21.813 1.00 81.31 156 THR A C 1
ATOM 1229 O O . THR A 1 156 ? -11.270 -0.075 22.732 1.00 81.31 156 THR A O 1
ATOM 1232 N N . ASN A 1 157 ? -11.808 1.981 21.979 1.00 83.75 157 ASN A N 1
ATOM 1233 C CA . ASN A 1 157 ? -12.276 2.487 23.263 1.00 83.75 157 ASN A CA 1
ATOM 1234 C C . ASN A 1 157 ? -13.798 2.396 23.320 1.00 83.75 157 ASN A C 1
ATOM 1236 O O . ASN A 1 157 ? -14.483 2.767 22.368 1.00 83.75 157 ASN A O 1
ATOM 1240 N N . LYS A 1 158 ? -14.344 1.893 24.430 1.00 84.38 158 LYS A N 1
ATOM 1241 C CA . LYS A 1 158 ? -15.796 1.876 24.628 1.00 84.38 158 LYS A CA 1
ATOM 1242 C C . LYS A 1 158 ? -16.263 3.309 24.879 1.00 84.38 158 LYS A C 1
ATOM 1244 O O . LYS A 1 158 ? -15.783 3.948 25.812 1.00 84.38 158 LYS A O 1
ATOM 1249 N N . GLN A 1 159 ? -17.174 3.812 24.053 1.00 80.88 159 GLN A N 1
ATOM 1250 C CA . GLN A 1 159 ? -17.655 5.190 24.166 1.00 80.88 159 GLN A CA 1
ATOM 1251 C C . GLN A 1 159 ? -18.758 5.326 25.220 1.00 80.88 159 GLN A C 1
ATOM 1253 O O . GLN A 1 159 ? -18.884 6.364 25.864 1.00 80.88 159 GLN A O 1
ATOM 1258 N N . SER A 1 160 ? -19.539 4.262 25.423 1.00 75.88 160 SER A N 1
ATOM 1259 C CA . SER A 1 160 ? -20.627 4.217 26.397 1.00 75.88 160 SER A CA 1
ATOM 1260 C C . SER A 1 160 ? -20.460 3.043 27.357 1.00 75.88 160 SER A C 1
ATOM 1262 O O . SER A 1 160 ? -20.098 1.938 26.964 1.00 75.88 160 SER A O 1
ATOM 1264 N N . LEU A 1 161 ? -20.749 3.257 28.642 1.00 70.38 161 LEU A N 1
ATOM 1265 C CA . LEU A 1 161 ? -20.761 2.174 29.632 1.00 70.38 161 LEU A CA 1
ATOM 1266 C C . LEU A 1 161 ? -21.994 1.270 29.485 1.00 70.38 161 LEU A C 1
ATOM 1268 O O . LEU A 1 161 ? -21.959 0.120 29.920 1.00 70.38 161 LEU A O 1
ATOM 1272 N N . THR A 1 162 ? -23.067 1.777 28.872 1.00 69.44 162 THR A N 1
ATOM 1273 C CA . THR A 1 162 ? -24.372 1.105 28.780 1.00 69.44 162 THR A CA 1
ATOM 1274 C C . THR A 1 162 ? -24.673 0.543 27.396 1.00 69.44 162 THR A C 1
ATOM 1276 O O . THR A 1 162 ? -25.457 -0.393 27.291 1.00 69.44 162 THR A O 1
ATOM 1279 N N . GLU A 1 163 ? -24.055 1.088 26.349 1.00 75.25 163 GLU A N 1
ATOM 1280 C CA . GLU A 1 163 ? -24.230 0.646 24.963 1.00 75.25 163 GLU A CA 1
ATOM 1281 C C . GLU A 1 163 ? -22.920 0.063 24.428 1.00 75.25 163 GLU A C 1
ATOM 1283 O O . GLU A 1 163 ? -21.839 0.562 24.745 1.00 75.25 163 GLU A O 1
ATOM 1288 N N . ASP A 1 164 ? -23.001 -0.982 23.603 1.00 81.44 164 ASP A N 1
ATOM 1289 C CA . ASP A 1 164 ? -21.840 -1.580 22.927 1.00 81.44 164 ASP A CA 1
ATOM 1290 C C . ASP A 1 164 ? -21.424 -0.758 21.698 1.00 81.44 164 ASP A C 1
ATOM 1292 O O . ASP A 1 164 ? -21.352 -1.246 20.568 1.00 81.44 164 ASP A O 1
ATOM 1296 N N . THR A 1 165 ? -21.147 0.516 21.966 1.00 86.12 165 THR A N 1
ATOM 1297 C CA . THR A 1 165 ? -20.642 1.508 21.021 1.00 86.12 165 THR A CA 1
ATOM 1298 C C . THR A 1 165 ? -19.175 1.774 21.330 1.00 86.12 165 THR A C 1
ATOM 1300 O O . THR A 1 165 ? -18.786 2.014 22.480 1.00 86.12 165 THR A O 1
ATOM 1303 N N . TYR A 1 166 ? -18.350 1.728 20.294 1.00 86.94 166 TYR A N 1
ATOM 1304 C CA . TYR A 1 166 ? -16.903 1.850 20.371 1.00 86.94 166 TYR A CA 1
ATOM 1305 C C . TYR A 1 166 ? -16.413 2.946 19.429 1.00 86.94 166 TYR A C 1
ATOM 1307 O O . TYR A 1 166 ? -17.062 3.261 18.440 1.00 86.94 166 TYR A O 1
ATOM 1315 N N . VAL A 1 167 ? -15.239 3.491 19.712 1.00 85.62 167 VAL A N 1
ATOM 1316 C CA . VAL A 1 167 ? -14.499 4.370 18.803 1.00 85.62 167 VAL A CA 1
ATOM 1317 C C . VAL A 1 167 ? -13.133 3.764 18.523 1.00 85.62 167 VAL A C 1
ATOM 1319 O O . VAL A 1 167 ? -12.579 3.044 19.364 1.00 85.62 167 VAL A O 1
ATOM 1322 N N . ILE A 1 168 ? -12.591 4.043 17.338 1.00 79.88 168 ILE A N 1
ATOM 1323 C CA . ILE A 1 168 ? -11.215 3.679 16.990 1.00 79.88 168 ILE A CA 1
ATOM 1324 C C . ILE A 1 168 ? -10.285 4.337 18.011 1.00 79.88 168 ILE A C 1
ATOM 1326 O O . ILE A 1 168 ? -10.338 5.546 18.229 1.00 79.88 168 ILE A O 1
ATOM 1330 N N . ALA A 1 169 ? -9.473 3.527 18.686 1.00 80.62 169 ALA A N 1
ATOM 1331 C CA . ALA A 1 169 ? -8.537 4.032 19.679 1.00 80.62 169 ALA A CA 1
ATOM 1332 C C . ALA A 1 169 ? -7.319 4.668 18.980 1.00 80.62 169 ALA A C 1
ATOM 1334 O O . ALA A 1 169 ? -6.922 4.199 17.907 1.00 80.62 169 ALA A O 1
ATOM 1335 N N . GLY A 1 170 ? -6.724 5.710 19.572 1.00 78.25 170 GLY A N 1
ATOM 1336 C CA . GLY A 1 170 ? -5.569 6.420 18.994 1.00 78.25 170 GLY A CA 1
ATOM 1337 C C . GLY A 1 170 ? -4.331 5.530 18.827 1.00 78.25 170 GLY A C 1
ATOM 1338 O O . GLY A 1 170 ? -3.484 5.772 17.978 1.00 78.25 170 GLY A O 1
ATOM 1339 N N . GLU A 1 171 ? -4.263 4.422 19.560 1.00 81.00 171 GLU A N 1
ATOM 1340 C CA . GLU A 1 171 ? -3.264 3.364 19.421 1.00 81.00 171 GLU A CA 1
ATOM 1341 C C . GLU A 1 171 ? -3.232 2.777 18.001 1.00 81.00 171 GLU A C 1
ATOM 1343 O O . GLU A 1 171 ? -2.173 2.362 17.529 1.00 81.00 171 GLU A O 1
ATOM 1348 N N . ASN A 1 172 ? -4.355 2.792 17.272 1.00 75.56 172 ASN A N 1
ATOM 1349 C CA . ASN A 1 172 ? -4.348 2.362 15.875 1.00 75.56 172 ASN A CA 1
ATOM 1350 C C . ASN A 1 172 ? -3.552 3.306 14.975 1.00 75.56 172 ASN A C 1
ATOM 1352 O O . ASN A 1 172 ? -3.021 2.842 13.973 1.00 75.56 172 ASN A O 1
ATOM 1356 N N . GLU A 1 173 ? -3.412 4.591 15.314 1.00 77.75 173 GLU A N 1
ATOM 1357 C CA . GLU A 1 173 ? -2.562 5.490 14.529 1.00 77.75 173 GLU A CA 1
ATOM 1358 C C . GLU A 1 173 ? -1.098 5.037 14.602 1.00 77.75 173 GLU A C 1
ATOM 1360 O O . GLU A 1 173 ? -0.418 4.942 13.578 1.00 77.75 173 GLU A O 1
ATOM 1365 N N . LEU A 1 174 ? -0.642 4.640 15.796 1.00 82.62 174 LEU A N 1
ATOM 1366 C CA . LEU A 1 174 ? 0.696 4.079 16.006 1.00 82.62 174 LEU A CA 1
ATOM 1367 C C . LEU A 1 174 ? 0.882 2.739 15.287 1.00 82.62 174 LEU A C 1
ATOM 1369 O O . LEU A 1 174 ? 1.969 2.471 14.774 1.00 82.62 174 LEU A O 1
ATOM 1373 N N . ARG A 1 175 ? -0.184 1.938 15.186 1.00 82.62 175 ARG A N 1
ATOM 1374 C CA . ARG A 1 175 ? -0.189 0.637 14.504 1.00 82.62 175 ARG A CA 1
ATOM 1375 C C . ARG A 1 175 ? 0.261 0.737 13.042 1.00 82.62 175 ARG A C 1
ATOM 1377 O O . ARG A 1 175 ? 1.002 -0.124 12.576 1.00 82.62 175 ARG A O 1
ATOM 1384 N N . TYR A 1 176 ? -0.160 1.782 12.324 1.00 84.38 176 TYR A N 1
ATOM 1385 C CA . TYR A 1 176 ? 0.188 1.976 10.907 1.00 84.38 176 TYR A CA 1
ATOM 1386 C C . TYR A 1 176 ? 1.408 2.874 10.687 1.00 84.38 176 TYR A C 1
ATOM 1388 O O . TYR A 1 176 ? 1.946 2.908 9.580 1.00 84.38 176 TYR A O 1
ATOM 1396 N N . LYS A 1 177 ? 1.889 3.558 11.732 1.00 86.44 177 LYS A N 1
ATOM 1397 C CA . LYS A 1 177 ? 2.967 4.553 11.654 1.00 86.44 177 LYS A CA 1
ATOM 1398 C C . LYS A 1 177 ? 4.210 4.043 10.930 1.00 86.44 177 LYS A C 1
ATOM 1400 O O . LYS A 1 177 ? 4.732 4.734 10.068 1.00 86.44 177 LYS A O 1
ATOM 1405 N N . GLN A 1 178 ? 4.665 2.824 11.224 1.00 89.69 178 GLN A N 1
ATOM 1406 C CA . GLN A 1 178 ? 5.860 2.261 10.579 1.00 89.69 178 GLN A CA 1
ATOM 1407 C C . GLN A 1 178 ? 5.666 2.003 9.076 1.00 89.69 178 GLN A C 1
ATOM 1409 O O . GLN A 1 178 ? 6.605 2.160 8.304 1.00 89.69 178 GLN A O 1
ATOM 1414 N N . TYR A 1 179 ? 4.452 1.660 8.645 1.00 90.31 179 TYR A N 1
ATOM 1415 C CA . TYR A 1 179 ? 4.135 1.464 7.229 1.00 90.31 179 TYR A CA 1
ATOM 1416 C C . TYR A 1 179 ? 4.074 2.803 6.492 1.00 90.31 179 TYR A C 1
ATOM 1418 O O . TYR A 1 179 ? 4.622 2.930 5.401 1.00 90.31 179 TYR A O 1
ATOM 1426 N N . ILE A 1 180 ? 3.471 3.823 7.108 1.00 91.06 180 ILE A N 1
ATOM 1427 C CA . ILE A 1 180 ? 3.440 5.180 6.552 1.00 91.06 180 ILE A CA 1
ATOM 1428 C C . ILE A 1 180 ? 4.853 5.779 6.488 1.00 91.06 180 ILE A C 1
ATOM 1430 O O . ILE A 1 180 ? 5.240 6.348 5.470 1.00 91.06 180 ILE A O 1
ATOM 1434 N N . GLU A 1 181 ? 5.671 5.580 7.524 1.00 92.00 181 GLU A N 1
ATOM 1435 C CA . GLU A 1 181 ? 7.081 5.987 7.530 1.00 92.00 181 GLU A CA 1
ATOM 1436 C C . GLU A 1 181 ? 7.912 5.264 6.463 1.00 92.00 181 GLU A C 1
ATOM 1438 O O . GLU A 1 181 ? 8.805 5.875 5.876 1.00 92.00 181 GLU A O 1
ATOM 1443 N N . LEU A 1 182 ? 7.628 3.984 6.196 1.00 93.00 182 LEU A N 1
ATOM 1444 C CA . LEU A 1 182 ? 8.250 3.254 5.094 1.00 93.00 182 LEU A CA 1
ATOM 1445 C C . LEU A 1 182 ? 7.862 3.872 3.748 1.00 93.00 182 LEU A C 1
ATOM 1447 O O . LEU A 1 182 ? 8.736 4.089 2.918 1.00 93.00 182 LEU A O 1
ATOM 1451 N N . LEU A 1 183 ? 6.590 4.198 3.519 1.00 92.19 183 LEU A N 1
ATOM 1452 C CA . LEU A 1 183 ? 6.169 4.835 2.266 1.00 92.19 183 LEU A CA 1
ATOM 1453 C C . LEU A 1 183 ? 6.815 6.217 2.079 1.00 92.19 183 LEU A C 1
ATOM 1455 O O . LEU A 1 183 ? 7.338 6.506 1.007 1.00 92.19 183 LEU A O 1
ATOM 1459 N N . HIS A 1 184 ? 6.893 7.024 3.140 1.00 91.31 184 HIS A N 1
ATOM 1460 C CA . HIS A 1 184 ? 7.643 8.289 3.141 1.00 91.31 184 HIS A CA 1
ATOM 1461 C C . HIS A 1 184 ? 9.155 8.116 2.964 1.00 91.31 184 HIS A C 1
ATOM 1463 O O . HIS A 1 184 ? 9.873 9.090 2.722 1.00 91.31 184 HIS A O 1
ATOM 1469 N N . SER A 1 185 ? 9.667 6.892 3.111 1.00 94.19 185 SER A N 1
ATOM 1470 C CA . SER A 1 185 ? 11.090 6.633 2.951 1.00 94.19 185 SER A CA 1
ATOM 1471 C C . SER A 1 185 ? 11.569 6.699 1.498 1.00 94.19 185 SER A C 1
ATOM 1473 O O . SER A 1 185 ? 12.775 6.719 1.260 1.00 94.19 185 SER A O 1
ATOM 1475 N N . PHE A 1 186 ? 10.640 6.729 0.542 1.00 94.00 186 PHE A N 1
ATOM 1476 C CA . PHE A 1 186 ? 10.923 6.753 -0.885 1.00 94.00 186 PHE A CA 1
ATOM 1477 C C . PHE A 1 186 ? 10.768 8.162 -1.454 1.00 94.00 186 PHE A C 1
ATOM 1479 O O . PHE A 1 186 ? 9.797 8.860 -1.170 1.00 94.00 186 PHE A O 1
ATOM 1486 N N . GLU A 1 187 ? 11.716 8.571 -2.295 1.00 95.50 187 GLU A N 1
ATOM 1487 C CA . GLU A 1 187 ? 11.602 9.803 -3.076 1.00 95.50 187 GLU A CA 1
ATOM 1488 C C . GLU A 1 187 ? 10.617 9.569 -4.241 1.00 95.50 187 GLU A C 1
ATOM 1490 O O . GLU A 1 187 ? 10.836 8.641 -5.028 1.00 95.50 187 GLU A O 1
ATOM 1495 N N . PRO A 1 188 ? 9.527 10.355 -4.376 1.00 93.38 188 PRO A N 1
ATOM 1496 C CA . PRO A 1 188 ? 8.462 10.058 -5.338 1.00 93.38 188 PRO A CA 1
ATOM 1497 C C . PRO A 1 188 ? 8.936 9.945 -6.790 1.00 93.38 188 PRO A C 1
ATOM 1499 O O . PRO A 1 188 ? 8.459 9.076 -7.520 1.00 93.38 188 PRO A O 1
ATOM 1502 N N . LYS A 1 189 ? 9.883 10.790 -7.226 1.00 95.75 189 LYS A N 1
ATOM 1503 C CA . LYS A 1 189 ? 10.391 10.754 -8.604 1.00 95.75 189 LYS A CA 1
ATOM 1504 C C . LYS A 1 189 ? 11.236 9.509 -8.840 1.00 95.75 189 LYS A C 1
ATOM 1506 O O . LYS A 1 189 ? 11.080 8.855 -9.869 1.00 95.75 189 LYS A O 1
ATOM 1511 N N . GLN A 1 190 ? 12.111 9.161 -7.896 1.00 95.31 190 GLN A N 1
ATOM 1512 C CA . GLN A 1 190 ? 12.888 7.927 -7.955 1.00 95.31 190 GLN A CA 1
ATOM 1513 C C . GLN A 1 190 ? 11.983 6.692 -8.012 1.00 95.31 190 GLN A C 1
ATOM 1515 O O . GLN A 1 190 ? 12.206 5.825 -8.854 1.00 95.31 190 GLN A O 1
ATOM 1520 N N . LEU A 1 191 ? 10.931 6.641 -7.186 1.00 94.06 191 LEU A N 1
ATOM 1521 C CA . LEU A 1 191 ? 9.981 5.528 -7.179 1.00 94.06 191 LEU A CA 1
ATOM 1522 C C . LEU A 1 191 ? 9.201 5.425 -8.500 1.00 94.06 191 LEU A C 1
ATOM 1524 O O . LEU A 1 191 ? 9.048 4.327 -9.031 1.00 94.06 191 LEU A O 1
ATOM 1528 N N . ALA A 1 192 ? 8.761 6.552 -9.067 1.00 94.75 192 ALA A N 1
ATOM 1529 C CA . ALA A 1 192 ? 8.089 6.580 -10.366 1.00 94.75 192 ALA A CA 1
ATOM 1530 C C . ALA A 1 192 ? 9.010 6.139 -11.515 1.00 94.75 192 ALA A C 1
ATOM 1532 O O . ALA A 1 192 ? 8.599 5.367 -12.379 1.00 94.75 192 ALA A O 1
ATOM 1533 N N . ASN A 1 193 ? 10.274 6.573 -11.510 1.00 94.88 193 ASN A N 1
ATOM 1534 C CA . ASN A 1 193 ? 11.268 6.106 -12.478 1.00 94.88 193 ASN A CA 1
ATOM 1535 C C . ASN A 1 193 ? 11.500 4.601 -12.349 1.00 94.88 193 ASN A C 1
ATOM 1537 O O . ASN A 1 193 ? 11.497 3.899 -13.355 1.00 94.88 193 ASN A O 1
ATOM 1541 N N . TYR A 1 194 ? 11.635 4.104 -11.120 1.00 94.88 194 TYR A N 1
ATOM 1542 C CA . TYR A 1 194 ? 11.809 2.681 -10.862 1.00 94.88 194 TYR A CA 1
ATOM 1543 C C . TYR A 1 194 ? 10.603 1.862 -11.326 1.00 94.88 194 TYR A C 1
ATOM 1545 O O . TYR A 1 194 ? 10.770 0.806 -11.930 1.00 94.88 194 TYR A O 1
ATOM 1553 N N . PHE A 1 195 ? 9.385 2.366 -11.116 1.00 94.81 195 PHE A N 1
ATOM 1554 C CA . PHE A 1 195 ? 8.180 1.770 -11.683 1.00 94.81 195 PHE A CA 1
ATOM 1555 C C . PHE A 1 195 ? 8.238 1.730 -13.216 1.00 94.81 195 PHE A C 1
ATOM 1557 O O . PHE A 1 195 ? 8.048 0.666 -13.796 1.00 94.81 195 PHE A O 1
ATOM 1564 N N . ASN A 1 196 ? 8.557 2.856 -13.866 1.00 94.81 196 ASN A N 1
ATOM 1565 C CA . ASN A 1 196 ? 8.642 2.965 -15.326 1.00 94.81 196 ASN A CA 1
ATOM 1566 C C . ASN A 1 196 ? 9.678 2.010 -15.935 1.00 94.81 196 ASN A C 1
ATOM 156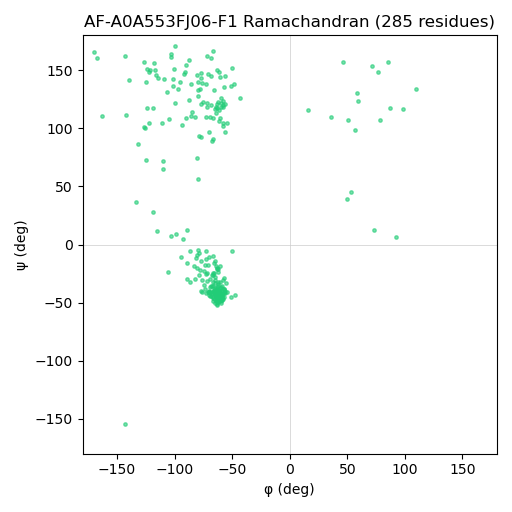8 O O . ASN A 1 196 ? 9.400 1.376 -16.951 1.00 94.81 196 ASN A O 1
ATOM 1572 N N . GLU A 1 197 ? 10.845 1.874 -15.304 1.00 94.88 197 GLU A N 1
ATOM 1573 C CA . GLU A 1 197 ? 11.901 0.944 -15.723 1.00 94.88 197 GLU A CA 1
ATOM 1574 C C . GLU A 1 197 ? 11.462 -0.523 -15.590 1.00 94.88 197 GLU A C 1
ATOM 1576 O O . GLU A 1 197 ? 11.865 -1.355 -16.398 1.00 94.88 197 GLU A O 1
ATOM 1581 N N . ASN A 1 198 ? 10.583 -0.827 -14.630 1.00 96.06 198 ASN A N 1
ATOM 1582 C CA . ASN A 1 198 ? 10.100 -2.177 -14.329 1.00 96.06 198 ASN A CA 1
ATOM 1583 C C . ASN A 1 198 ? 8.690 -2.479 -14.853 1.00 96.06 198 ASN A C 1
ATOM 1585 O O . ASN A 1 198 ? 8.146 -3.551 -14.579 1.00 96.06 198 ASN A O 1
ATOM 1589 N N . LYS A 1 199 ? 8.099 -1.577 -15.648 1.00 95.25 199 LYS A N 1
ATOM 1590 C CA . LYS A 1 199 ? 6.771 -1.752 -16.259 1.00 95.25 199 LYS A CA 1
ATOM 1591 C C . LYS A 1 199 ? 6.569 -3.112 -16.931 1.00 95.25 199 LYS A C 1
ATOM 1593 O O . LYS A 1 199 ? 5.509 -3.696 -16.708 1.00 95.25 199 LYS A O 1
ATOM 1598 N N . PRO A 1 200 ? 7.535 -3.661 -17.699 1.00 96.50 200 PRO A N 1
ATOM 1599 C CA . PRO A 1 200 ? 7.367 -4.976 -18.312 1.00 96.50 200 PRO A CA 1
ATOM 1600 C C . PRO A 1 200 ? 7.096 -6.100 -17.302 1.00 96.50 200 PRO A C 1
ATOM 1602 O O . PRO A 1 200 ? 6.244 -6.943 -17.569 1.00 96.50 200 PRO A O 1
ATOM 1605 N N . LEU A 1 201 ? 7.740 -6.083 -16.125 1.00 98.00 201 LEU A N 1
ATOM 1606 C CA . LEU A 1 201 ? 7.521 -7.085 -15.073 1.00 98.00 201 LEU A CA 1
ATOM 1607 C C . LEU A 1 201 ? 6.105 -6.989 -14.497 1.00 98.00 201 LEU A C 1
ATOM 1609 O O . LEU A 1 201 ? 5.417 -7.999 -14.361 1.00 98.00 201 LEU A O 1
ATOM 1613 N N . PHE A 1 202 ? 5.641 -5.770 -14.205 1.00 97.12 202 PHE A N 1
ATOM 1614 C CA . PHE A 1 202 ? 4.283 -5.555 -13.702 1.00 97.12 202 PHE A CA 1
ATOM 1615 C C . PHE A 1 202 ? 3.216 -5.911 -14.741 1.00 97.12 202 PHE A C 1
ATOM 1617 O O . PHE A 1 202 ? 2.210 -6.529 -14.404 1.00 97.12 202 PHE A O 1
ATOM 1624 N N . ALA A 1 203 ? 3.442 -5.560 -16.009 1.00 96.31 203 ALA A N 1
ATOM 1625 C CA . ALA A 1 203 ? 2.546 -5.911 -17.104 1.00 96.31 203 ALA A CA 1
ATOM 1626 C C . ALA A 1 203 ? 2.467 -7.432 -17.305 1.00 96.31 203 ALA A C 1
ATOM 1628 O O . ALA A 1 203 ? 1.371 -7.960 -17.487 1.00 96.31 203 ALA A O 1
ATOM 1629 N N . GLN A 1 204 ? 3.600 -8.138 -17.219 1.00 97.38 204 GLN A N 1
ATOM 1630 C CA . GLN A 1 204 ? 3.640 -9.597 -17.289 1.00 97.38 204 GLN A CA 1
ATOM 1631 C C . GLN A 1 204 ? 2.863 -10.233 -16.130 1.00 97.38 204 GLN A C 1
ATOM 1633 O O . GLN A 1 204 ? 1.986 -11.058 -16.371 1.00 97.38 204 GLN A O 1
ATOM 1638 N N . ALA A 1 205 ? 3.118 -9.809 -14.891 1.00 96.75 205 ALA A N 1
ATOM 1639 C CA . ALA A 1 205 ? 2.397 -10.305 -13.719 1.00 96.75 205 ALA A CA 1
ATOM 1640 C C . ALA A 1 205 ? 0.891 -9.987 -13.768 1.00 96.75 205 ALA A C 1
ATOM 1642 O O . ALA A 1 205 ? 0.076 -10.782 -13.308 1.00 96.75 205 ALA A O 1
ATOM 1643 N N . TYR A 1 206 ? 0.498 -8.848 -14.346 1.00 96.75 206 TYR A N 1
ATOM 1644 C CA . TYR A 1 206 ? -0.915 -8.510 -14.533 1.00 96.75 206 TYR A CA 1
ATOM 1645 C C . TYR A 1 206 ? -1.572 -9.393 -15.596 1.00 96.75 206 TYR A C 1
ATOM 1647 O O . TYR A 1 206 ? -2.681 -9.879 -15.392 1.00 96.75 206 TYR A O 1
ATOM 1655 N N . ALA A 1 207 ? -0.871 -9.675 -16.696 1.00 96.56 207 ALA A N 1
ATOM 1656 C CA . ALA A 1 207 ? -1.357 -10.581 -17.733 1.00 96.56 207 ALA A CA 1
ATOM 1657 C C . ALA A 1 207 ? -1.563 -12.018 -17.215 1.00 96.56 207 ALA A C 1
ATOM 1659 O O . ALA A 1 207 ? -2.495 -12.694 -17.653 1.00 96.56 207 ALA A O 1
ATOM 1660 N N . GLU A 1 208 ? -0.750 -12.477 -16.257 1.00 96.69 208 GLU A N 1
ATOM 1661 C CA . GLU A 1 208 ? -0.922 -13.788 -15.611 1.00 96.69 208 GLU A CA 1
ATOM 1662 C C . GLU A 1 208 ? -2.237 -13.925 -14.831 1.00 96.69 208 GLU A C 1
ATOM 1664 O O . GLU A 1 208 ? -2.709 -15.047 -14.636 1.00 96.69 208 GLU A O 1
ATOM 1669 N N . LEU A 1 209 ? -2.872 -12.816 -14.431 1.00 94.62 209 LEU A N 1
ATOM 1670 C CA . LEU A 1 209 ? -4.200 -12.863 -13.813 1.00 94.62 209 LEU A CA 1
ATOM 1671 C C . LEU A 1 209 ? -5.253 -13.428 -14.779 1.00 94.62 209 LEU A C 1
ATOM 1673 O O . LEU A 1 209 ? -6.260 -13.976 -14.336 1.00 94.62 209 LEU A O 1
ATOM 1677 N N . GLY A 1 210 ? -5.013 -13.341 -16.093 1.00 91.88 210 GLY A N 1
ATOM 1678 C CA . GLY A 1 210 ? -5.855 -13.956 -17.119 1.00 91.88 210 GLY A CA 1
ATOM 1679 C C . GLY A 1 210 ? -7.193 -13.247 -17.339 1.00 91.88 210 GLY A C 1
ATOM 1680 O O . GLY A 1 210 ? -8.075 -13.797 -17.999 1.00 91.88 210 GLY A O 1
ATOM 1681 N N . TYR A 1 211 ? -7.355 -12.040 -16.794 1.00 84.50 211 TYR A N 1
ATOM 1682 C CA . TYR A 1 211 ? -8.527 -11.191 -16.978 1.00 84.50 211 TYR A CA 1
ATOM 1683 C C . TYR A 1 211 ? -8.136 -9.716 -17.064 1.00 84.50 211 TYR A C 1
ATOM 1685 O O . TYR A 1 211 ? -7.055 -9.317 -16.640 1.00 84.50 211 TYR A O 1
ATOM 1693 N N . GLY A 1 212 ? -9.058 -8.910 -17.586 1.00 75.12 212 GLY A N 1
ATOM 1694 C CA . GLY A 1 212 ? -8.911 -7.463 -17.677 1.00 75.12 212 GLY A CA 1
ATOM 1695 C C . GLY A 1 212 ? -8.724 -6.983 -19.111 1.00 75.12 212 GLY A C 1
ATOM 1696 O O . GLY A 1 212 ? -7.950 -7.526 -19.890 1.00 75.12 212 GLY A O 1
ATOM 1697 N N . ASP A 1 213 ? -9.462 -5.935 -19.446 1.00 87.00 213 ASP A N 1
ATOM 1698 C CA . ASP A 1 213 ? -9.323 -5.129 -20.658 1.00 87.00 213 ASP A CA 1
ATOM 1699 C C . ASP A 1 213 ? -8.407 -3.909 -20.437 1.00 87.00 213 ASP A C 1
ATOM 1701 O O . ASP A 1 213 ? -8.258 -3.066 -21.323 1.00 87.00 213 ASP A O 1
ATOM 1705 N N . LYS A 1 214 ? -7.798 -3.813 -19.249 1.00 93.88 214 LYS A N 1
ATOM 1706 C CA . LYS A 1 214 ? -6.963 -2.695 -18.809 1.00 93.88 214 LYS A CA 1
ATOM 1707 C C . LYS A 1 214 ? -5.478 -3.026 -18.862 1.00 93.88 214 LYS A C 1
ATOM 1709 O O . LYS A 1 214 ? -5.076 -4.183 -18.852 1.00 93.88 214 LYS A O 1
ATOM 1714 N N . THR A 1 215 ? -4.649 -1.991 -18.860 1.00 95.88 215 THR A N 1
ATOM 1715 C CA . THR A 1 215 ? -3.220 -2.113 -18.555 1.00 95.88 215 THR A CA 1
ATOM 1716 C C . THR A 1 215 ? -2.984 -1.999 -17.049 1.00 95.88 215 THR A C 1
ATOM 1718 O O . THR A 1 215 ? -3.786 -1.399 -16.328 1.00 95.88 215 THR A O 1
ATOM 1721 N N . PHE A 1 216 ? -1.851 -2.512 -16.559 1.00 96.19 216 PHE A N 1
ATOM 1722 C CA . PHE A 1 216 ? -1.498 -2.330 -15.148 1.00 96.19 216 PHE A CA 1
ATOM 1723 C C . PHE A 1 216 ? -1.351 -0.847 -14.766 1.00 96.19 216 PHE A C 1
ATOM 1725 O O . PHE A 1 216 ? -1.736 -0.464 -13.668 1.00 96.19 216 PHE A O 1
ATOM 1732 N N . ASP A 1 217 ? -0.894 0.008 -15.688 1.00 96.06 217 ASP A N 1
ATOM 1733 C CA . ASP A 1 217 ? -0.847 1.465 -15.498 1.00 96.06 217 ASP A CA 1
ATOM 1734 C C . ASP A 1 217 ? -2.239 2.035 -15.165 1.00 96.06 217 ASP A C 1
ATOM 1736 O O . ASP A 1 217 ? -2.397 2.791 -14.208 1.00 96.06 217 ASP A O 1
ATOM 1740 N N . GLN A 1 218 ? -3.280 1.611 -15.889 1.00 97.00 218 GLN A N 1
ATOM 1741 C CA . GLN A 1 218 ? -4.660 2.032 -15.618 1.00 97.00 218 GLN A CA 1
ATOM 1742 C C . GLN A 1 218 ? -5.175 1.508 -14.272 1.00 97.00 218 GLN A C 1
ATOM 1744 O O . GLN A 1 218 ? -5.928 2.198 -13.581 1.00 97.00 218 GLN A O 1
ATOM 1749 N N . VAL A 1 219 ? -4.775 0.296 -13.886 1.00 96.69 219 VAL A N 1
ATOM 1750 C CA . VAL A 1 219 ? -5.124 -0.299 -12.589 1.00 96.69 219 VAL A CA 1
ATOM 1751 C C . VAL A 1 219 ? -4.445 0.446 -11.439 1.00 96.69 219 VAL A C 1
ATOM 1753 O O . VAL A 1 219 ? -5.106 0.794 -10.459 1.00 96.69 219 VAL A O 1
ATOM 1756 N N . LEU A 1 220 ? -3.157 0.766 -11.576 1.00 96.75 220 LEU A N 1
ATOM 1757 C CA . LEU A 1 220 ? -2.414 1.576 -10.615 1.00 96.75 220 LEU A CA 1
ATOM 1758 C C . LEU A 1 220 ? -3.029 2.974 -10.482 1.00 96.75 220 LEU A C 1
ATOM 1760 O O . LEU A 1 220 ? -3.257 3.435 -9.363 1.00 96.75 220 LEU A O 1
ATOM 1764 N N . GLN A 1 221 ? -3.380 3.614 -11.601 1.00 97.19 221 GLN A N 1
ATOM 1765 C CA . GLN A 1 221 ? -4.064 4.906 -11.593 1.00 97.19 221 GLN A CA 1
ATOM 1766 C C . GLN A 1 221 ? -5.404 4.832 -10.847 1.00 97.19 221 GLN A C 1
ATOM 1768 O O . GLN A 1 221 ? -5.728 5.710 -10.048 1.00 97.19 221 GLN A O 1
ATOM 1773 N N . GLN A 1 222 ? -6.181 3.766 -11.057 1.00 96.81 222 GLN A N 1
ATOM 1774 C CA . GLN A 1 222 ? -7.443 3.549 -10.351 1.00 96.81 222 GLN A CA 1
ATOM 1775 C C . GLN A 1 222 ? -7.235 3.345 -8.839 1.00 96.81 222 GLN A C 1
ATOM 1777 O O . GLN A 1 222 ? -8.010 3.878 -8.042 1.00 96.81 222 GLN A O 1
ATOM 1782 N N . ALA A 1 223 ? -6.193 2.616 -8.431 1.00 96.06 223 ALA A N 1
ATOM 1783 C CA . ALA A 1 223 ? -5.838 2.444 -7.022 1.00 96.06 223 ALA A CA 1
ATOM 1784 C C . ALA A 1 223 ? -5.430 3.774 -6.361 1.00 96.06 223 ALA A C 1
ATOM 1786 O O . ALA A 1 223 ? -5.897 4.080 -5.263 1.00 96.06 223 ALA A O 1
ATOM 1787 N N . LEU A 1 224 ? -4.615 4.592 -7.039 1.00 95.50 224 LEU A N 1
ATOM 1788 C CA . LEU A 1 224 ? -4.224 5.921 -6.558 1.00 95.50 224 LEU A CA 1
ATOM 1789 C C . LEU A 1 224 ? -5.434 6.852 -6.437 1.00 95.50 224 LEU A C 1
ATOM 1791 O O . LEU A 1 224 ? -5.634 7.454 -5.382 1.00 95.50 224 LEU A O 1
ATOM 1795 N N . ASN A 1 225 ? -6.284 6.912 -7.466 1.00 96.44 225 ASN A N 1
ATOM 1796 C CA . ASN A 1 225 ? -7.505 7.720 -7.443 1.00 96.44 225 ASN A CA 1
ATOM 1797 C C . ASN A 1 225 ? -8.424 7.312 -6.289 1.00 96.44 225 ASN A C 1
ATOM 1799 O O . ASN A 1 225 ? -8.917 8.173 -5.574 1.00 96.44 225 ASN A O 1
ATOM 1803 N N . ARG A 1 226 ? -8.576 6.012 -6.009 1.00 94.94 226 ARG A N 1
ATOM 1804 C CA . ARG A 1 226 ? -9.347 5.534 -4.851 1.00 94.94 226 ARG A CA 1
ATOM 1805 C C . ARG A 1 226 ? -8.836 6.104 -3.519 1.00 94.94 226 ARG A C 1
ATOM 1807 O O . ARG A 1 226 ? -9.641 6.518 -2.687 1.00 94.94 226 ARG A O 1
ATOM 1814 N N . ILE A 1 227 ? -7.516 6.189 -3.326 1.00 95.75 227 ILE A N 1
ATOM 1815 C CA . ILE A 1 227 ? -6.927 6.840 -2.142 1.00 95.75 227 ILE A CA 1
ATOM 1816 C C . ILE A 1 227 ? -7.231 8.342 -2.151 1.00 95.75 227 ILE A C 1
ATOM 1818 O O . ILE A 1 227 ? -7.639 8.902 -1.131 1.00 95.75 227 ILE A O 1
ATOM 1822 N N . LEU A 1 228 ? -7.024 9.010 -3.286 1.00 96.06 228 LEU A N 1
ATOM 1823 C CA . LEU A 1 228 ? -7.136 10.464 -3.422 1.00 96.06 228 LEU A CA 1
ATOM 1824 C C . LEU A 1 228 ? -8.581 10.972 -3.311 1.00 96.06 228 LEU A C 1
ATOM 1826 O O . LEU A 1 228 ? -8.807 11.989 -2.650 1.00 96.06 228 LEU A O 1
ATOM 1830 N N . ASP A 1 229 ? -9.547 10.219 -3.826 1.00 96.06 229 ASP A N 1
ATOM 1831 C CA . ASP A 1 229 ? -10.964 10.585 -3.890 1.00 96.06 229 ASP A CA 1
ATOM 1832 C C . ASP A 1 229 ? -11.721 10.299 -2.584 1.00 96.06 229 ASP A C 1
ATOM 1834 O O . ASP A 1 229 ? -12.784 10.877 -2.347 1.00 96.06 229 ASP A O 1
ATOM 1838 N N . LEU A 1 230 ? -11.179 9.449 -1.698 1.00 93.06 230 LEU A N 1
ATOM 1839 C CA . LEU A 1 230 ? -11.830 9.127 -0.426 1.00 93.06 230 LEU A CA 1
ATOM 1840 C C . LEU A 1 230 ? -12.025 10.384 0.437 1.00 93.06 230 LEU A C 1
ATOM 1842 O O . LEU A 1 230 ? -11.061 11.056 0.807 1.00 93.06 230 LEU A O 1
ATOM 1846 N N . GLN A 1 231 ? -13.260 10.702 0.810 1.00 89.31 231 GLN A N 1
ATOM 1847 C CA . GLN A 1 231 ? -13.543 11.871 1.641 1.00 89.31 231 GLN A CA 1
ATOM 1848 C C . GLN A 1 231 ? -13.260 11.575 3.117 1.00 89.31 231 GLN A C 1
ATOM 1850 O O . GLN A 1 231 ? -13.680 10.549 3.648 1.00 89.31 231 GLN A O 1
ATOM 1855 N N . ILE A 1 232 ? -12.554 12.489 3.788 1.00 82.38 232 ILE A N 1
ATOM 1856 C CA . ILE A 1 232 ? -12.289 12.396 5.227 1.00 82.38 232 ILE A CA 1
ATOM 1857 C C . ILE A 1 232 ? -13.417 13.112 5.964 1.00 82.38 232 ILE A C 1
ATOM 1859 O O . ILE A 1 232 ? -13.495 14.343 5.951 1.00 82.38 232 ILE A O 1
ATOM 1863 N N . ASN A 1 233 ? -14.275 12.344 6.628 1.00 76.56 233 ASN A N 1
ATOM 1864 C CA . ASN A 1 233 ? -15.308 12.900 7.491 1.00 76.56 233 ASN A CA 1
ATOM 1865 C C . ASN A 1 233 ? -14.680 13.365 8.814 1.00 76.56 233 ASN A C 1
ATOM 1867 O O . ASN A 1 233 ? -13.803 12.711 9.369 1.00 76.56 233 ASN A O 1
ATOM 1871 N N . ASN A 1 234 ? -15.115 14.517 9.330 1.00 66.81 234 ASN A N 1
ATOM 1872 C CA . ASN A 1 234 ? -14.630 15.057 10.611 1.00 66.81 234 ASN A CA 1
ATOM 1873 C C . ASN A 1 234 ? -15.448 14.559 11.816 1.00 66.81 234 ASN A C 1
ATOM 1875 O O . ASN A 1 234 ? -15.357 15.137 12.897 1.00 66.81 234 ASN A O 1
ATOM 1879 N N . THR A 1 235 ? -16.286 13.546 11.619 1.00 66.00 235 THR A N 1
ATOM 1880 C CA . THR A 1 235 ? -17.190 13.002 12.634 1.00 66.00 235 THR A CA 1
ATOM 1881 C C . THR A 1 235 ? -16.607 11.720 13.204 1.00 66.00 235 THR A C 1
ATOM 1883 O O . THR A 1 235 ? -16.034 10.929 12.459 1.00 66.00 235 THR A O 1
ATOM 1886 N N . ASP A 1 236 ? -16.777 11.505 14.510 1.00 71.75 236 ASP A N 1
ATOM 1887 C CA . ASP A 1 236 ? -16.298 10.289 15.165 1.00 71.75 236 ASP A CA 1
ATOM 1888 C C . ASP A 1 236 ? -16.917 9.049 14.505 1.00 71.75 236 ASP A C 1
ATOM 1890 O O . ASP A 1 236 ? -18.141 8.880 14.458 1.00 71.75 236 ASP A O 1
ATOM 1894 N N . GLU A 1 237 ? -16.057 8.179 13.980 1.00 80.81 237 GLU A N 1
ATOM 1895 C CA . GLU A 1 237 ? -16.458 6.934 13.338 1.00 80.81 237 GLU A CA 1
ATOM 1896 C C . GLU A 1 237 ? -16.833 5.902 14.406 1.00 80.81 237 GLU A C 1
ATOM 1898 O O . GLU A 1 237 ? -15.990 5.178 14.945 1.00 80.81 237 GLU A O 1
ATOM 1903 N N . LEU A 1 238 ? -18.121 5.863 14.745 1.00 87.25 238 LEU A N 1
ATOM 1904 C CA . LEU A 1 238 ? -18.632 4.936 15.745 1.00 87.25 238 LEU A CA 1
ATOM 1905 C C . LEU A 1 238 ? -18.660 3.512 15.200 1.00 87.25 238 LEU A C 1
ATOM 1907 O O . LEU A 1 238 ? -19.068 3.258 14.064 1.00 87.25 238 LEU A O 1
ATOM 1911 N N . LEU A 1 239 ? -18.261 2.577 16.049 1.00 88.06 239 LEU A N 1
ATOM 1912 C CA . LEU A 1 239 ? -18.212 1.155 15.776 1.00 88.06 239 LEU A CA 1
ATOM 1913 C C . LEU A 1 239 ? -19.181 0.405 16.686 1.00 88.06 239 LEU A C 1
ATOM 1915 O O . LEU A 1 239 ? -19.342 0.725 17.862 1.00 88.06 239 LEU A O 1
ATOM 1919 N N . VAL A 1 240 ? -19.762 -0.659 16.152 1.00 89.94 240 VAL A N 1
ATOM 1920 C CA . VAL A 1 240 ? -20.522 -1.665 16.893 1.00 89.94 240 VAL A CA 1
ATOM 1921 C C . VAL A 1 240 ? -19.840 -3.018 16.746 1.00 89.94 240 VAL A C 1
ATOM 1923 O O . VAL A 1 240 ? -19.105 -3.270 15.788 1.00 89.94 240 VAL A O 1
ATOM 1926 N N . ARG A 1 241 ? -20.077 -3.910 17.707 1.00 87.19 241 ARG A N 1
ATOM 1927 C CA . ARG A 1 241 ? -19.488 -5.252 17.715 1.00 87.19 241 ARG A CA 1
ATOM 1928 C C . ARG A 1 241 ? -20.574 -6.332 17.806 1.00 87.19 241 ARG A C 1
ATOM 1930 O O . ARG A 1 241 ? -20.729 -6.954 18.853 1.00 87.19 241 ARG A O 1
ATOM 1937 N N . PRO A 1 242 ? -21.343 -6.573 16.726 1.00 81.12 242 PRO A N 1
ATOM 1938 C CA . PRO A 1 242 ? -22.383 -7.603 16.726 1.00 81.12 242 PRO A CA 1
ATOM 1939 C C . PRO A 1 242 ? -21.814 -9.033 16.738 1.00 81.12 242 PRO A C 1
ATOM 1941 O O . PRO A 1 242 ? -22.532 -9.974 17.062 1.00 81.12 242 PRO A O 1
ATOM 1944 N N . SER A 1 243 ? -20.535 -9.220 16.384 1.00 79.81 243 SER A N 1
ATOM 1945 C CA . SER A 1 243 ? -19.843 -10.516 16.443 1.00 79.81 243 SER A CA 1
ATOM 1946 C C . SER A 1 243 ? -18.373 -10.353 16.864 1.00 79.81 243 SER A C 1
ATOM 1948 O O . SER A 1 243 ? -18.009 -9.393 17.535 1.00 79.81 243 SER A O 1
ATOM 1950 N N . VAL A 1 244 ? -17.487 -11.277 16.482 1.00 76.38 244 VAL A N 1
ATOM 1951 C CA . VAL A 1 244 ? -16.047 -11.149 16.748 1.00 76.38 244 VAL A CA 1
ATOM 1952 C C . VAL A 1 244 ? -15.405 -9.947 16.042 1.00 76.38 244 VAL A C 1
ATOM 1954 O O . VAL A 1 244 ? -14.368 -9.485 16.521 1.00 76.38 244 VAL A O 1
ATOM 1957 N N . VAL A 1 245 ? -16.031 -9.410 14.984 1.00 78.69 245 VAL A N 1
ATOM 1958 C CA . VAL A 1 245 ? -15.548 -8.254 14.207 1.00 78.69 245 VAL A CA 1
ATOM 1959 C C . VAL A 1 245 ? -16.248 -6.944 14.576 1.00 78.69 245 VAL A C 1
ATOM 1961 O O . VAL A 1 245 ? -17.420 -6.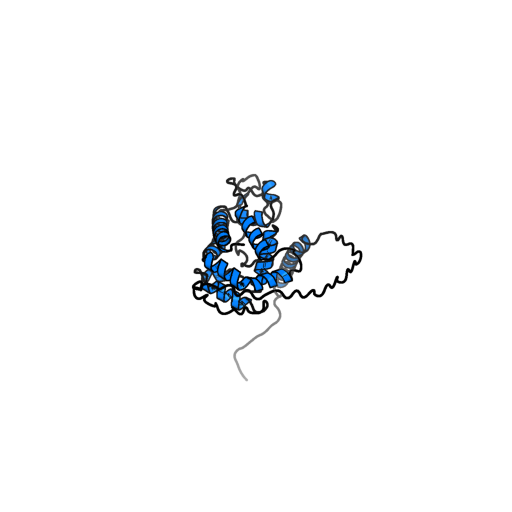932 14.956 1.00 78.69 245 VAL A O 1
ATOM 1964 N N . TYR A 1 246 ? -15.521 -5.838 14.412 1.00 86.00 246 TYR A N 1
ATOM 1965 C CA . TYR A 1 246 ? -16.066 -4.484 14.492 1.00 86.00 246 TYR A CA 1
ATOM 1966 C C . TYR A 1 246 ? -16.639 -4.049 13.142 1.00 86.00 246 TYR A C 1
ATOM 1968 O O . TYR A 1 246 ? -16.016 -4.264 12.099 1.00 86.00 246 TYR A O 1
ATOM 1976 N N . GLN A 1 247 ? -17.798 -3.401 13.186 1.00 89.69 247 GLN A N 1
ATOM 1977 C CA . GLN A 1 247 ? -18.490 -2.808 12.042 1.00 89.69 247 GLN A CA 1
ATOM 1978 C C . GLN A 1 247 ? -18.739 -1.330 12.314 1.00 89.69 247 GLN A C 1
ATOM 1980 O O . GLN A 1 247 ? -18.907 -0.943 13.471 1.00 89.69 247 GLN A O 1
ATOM 1985 N N . TYR A 1 248 ? -18.787 -0.513 11.270 1.00 89.31 248 TYR A N 1
ATOM 1986 C CA . TYR A 1 248 ? -19.237 0.864 11.404 1.00 89.31 248 TYR A CA 1
ATOM 1987 C C . TYR A 1 248 ? -20.715 0.891 11.792 1.00 89.31 248 TYR A C 1
ATOM 1989 O O . TYR A 1 248 ? -21.546 0.192 11.217 1.00 89.31 248 TYR A O 1
ATOM 1997 N N . GLN A 1 249 ? -21.049 1.707 12.790 1.00 89.62 249 GLN A N 1
ATOM 1998 C CA . GLN A 1 249 ? -22.432 1.902 13.220 1.00 89.62 249 GLN A CA 1
ATOM 1999 C C . GLN A 1 249 ? -23.251 2.614 12.137 1.00 89.62 249 GLN A C 1
ATOM 2001 O O . GLN A 1 249 ? -24.438 2.345 11.962 1.00 89.62 249 GLN A O 1
ATOM 2006 N N . GLN A 1 250 ? -22.614 3.538 11.416 1.00 89.94 250 GLN A N 1
ATOM 2007 C CA . GLN A 1 250 ? -23.225 4.266 10.313 1.00 89.94 250 GLN A CA 1
ATOM 2008 C C . GLN A 1 250 ? -23.280 3.372 9.074 1.00 89.94 250 GLN A C 1
ATOM 2010 O O . GLN A 1 250 ? -22.249 2.930 8.567 1.00 89.94 250 GLN A O 1
ATOM 2015 N N . GLN A 1 251 ? -24.490 3.142 8.562 1.00 89.94 251 GLN A N 1
ATOM 2016 C CA . GLN A 1 251 ? -24.717 2.271 7.409 1.00 89.94 251 GLN A CA 1
ATOM 2017 C C . GLN A 1 251 ? -23.966 2.744 6.157 1.00 89.94 251 GLN A C 1
ATOM 2019 O O . GLN A 1 251 ? -23.446 1.916 5.417 1.00 89.94 251 GLN A O 1
ATOM 2024 N N . GLU A 1 252 ? -23.866 4.057 5.950 1.00 89.94 252 GLU A N 1
ATOM 2025 C CA . GLU A 1 252 ? -23.140 4.651 4.822 1.00 89.94 252 GLU A CA 1
ATOM 2026 C C . GLU A 1 252 ? -21.651 4.278 4.832 1.00 89.94 252 GLU A C 1
ATOM 2028 O O . GLU A 1 252 ? -21.097 3.987 3.778 1.00 89.94 252 GLU A O 1
ATOM 2033 N N . LEU A 1 253 ? -21.024 4.209 6.015 1.00 89.50 253 LEU A N 1
ATOM 2034 C CA . LEU A 1 253 ? -19.627 3.790 6.165 1.00 89.50 253 LEU A CA 1
ATOM 2035 C C . LEU A 1 253 ? -19.470 2.270 6.053 1.00 89.50 253 LEU A C 1
ATOM 2037 O O . LEU A 1 253 ? -18.517 1.791 5.446 1.00 89.50 253 LEU A O 1
ATOM 2041 N N . GLU A 1 254 ? -20.395 1.490 6.621 1.00 90.38 254 GLU A N 1
ATOM 2042 C CA . GLU A 1 254 ? -20.292 0.025 6.582 1.00 90.38 254 GLU A CA 1
ATOM 2043 C C . GLU A 1 254 ? -20.504 -0.539 5.170 1.00 90.38 254 GLU A C 1
ATOM 2045 O O . GLU A 1 254 ? -19.919 -1.568 4.825 1.00 90.38 254 GLU A O 1
ATOM 2050 N N . GLN A 1 255 ? -21.295 0.146 4.342 1.00 92.94 255 GLN A N 1
ATOM 2051 C CA . GLN A 1 255 ? -21.530 -0.215 2.943 1.00 92.94 255 GLN A CA 1
ATOM 2052 C C . GLN A 1 255 ? -20.393 0.188 1.998 1.00 92.94 255 GLN A C 1
ATOM 2054 O O . GLN A 1 255 ? -20.422 -0.206 0.831 1.00 92.94 255 GLN A O 1
ATOM 2059 N N . LEU A 1 256 ? -19.393 0.936 2.476 1.00 92.44 256 LEU A N 1
ATOM 2060 C CA . LEU A 1 256 ? -18.220 1.242 1.668 1.00 92.44 256 LEU A CA 1
ATOM 2061 C C . LEU A 1 256 ? -17.469 -0.045 1.280 1.00 92.44 256 LEU A C 1
ATOM 2063 O O . LEU A 1 256 ? -17.424 -1.003 2.069 1.00 92.44 256 LEU A O 1
ATOM 2067 N N . PRO A 1 257 ? -16.827 -0.057 0.098 1.00 94.50 257 PRO A N 1
ATOM 2068 C CA . PRO A 1 257 ? -15.911 -1.116 -0.302 1.00 94.50 257 PRO A CA 1
ATOM 2069 C C . PRO A 1 257 ? -14.862 -1.423 0.773 1.00 94.50 257 PRO A C 1
ATOM 2071 O O . PRO A 1 257 ? -14.475 -0.563 1.571 1.00 94.50 257 PRO A O 1
ATOM 2074 N N . ALA A 1 258 ? -14.377 -2.664 0.801 1.00 91.94 258 ALA A N 1
ATOM 2075 C CA . ALA A 1 258 ? -13.422 -3.119 1.807 1.00 91.94 258 ALA A CA 1
ATOM 2076 C C . ALA A 1 258 ? -12.139 -2.271 1.829 1.00 91.94 258 ALA A C 1
ATOM 2078 O O . ALA A 1 258 ? -11.642 -1.961 2.915 1.00 91.94 258 ALA A O 1
ATOM 2079 N N . ALA A 1 259 ? -11.648 -1.853 0.659 1.00 90.88 259 ALA A N 1
ATOM 2080 C CA . ALA A 1 259 ? -10.498 -0.960 0.528 1.00 90.88 259 ALA A CA 1
ATOM 2081 C C . ALA A 1 259 ? -10.744 0.416 1.165 1.00 90.88 259 ALA A C 1
ATOM 2083 O O . ALA A 1 259 ? -9.898 0.925 1.899 1.00 90.88 259 ALA A O 1
ATOM 2084 N N . ASP A 1 260 ? -11.936 0.974 0.974 1.00 92.94 260 ASP A N 1
ATOM 2085 C CA . ASP A 1 260 ? -12.298 2.299 1.479 1.00 92.94 260 ASP A CA 1
ATOM 2086 C C . ASP A 1 260 ? -12.455 2.254 3.008 1.00 92.94 260 ASP A C 1
ATOM 2088 O O . ASP A 1 260 ? -11.906 3.091 3.725 1.00 92.94 260 ASP A O 1
ATOM 2092 N N . LYS A 1 261 ? -13.074 1.189 3.542 1.00 90.62 261 LYS A N 1
ATOM 2093 C CA . LYS A 1 261 ? -13.100 0.923 4.993 1.00 90.62 261 LYS A CA 1
ATOM 2094 C C . LYS A 1 261 ? -11.705 0.690 5.572 1.00 90.62 261 LYS A C 1
ATOM 2096 O O . LYS A 1 261 ? -11.452 1.046 6.719 1.00 90.62 261 LYS A O 1
ATOM 2101 N N . PHE A 1 262 ? -10.801 0.051 4.830 1.00 87.56 262 PHE A N 1
ATOM 2102 C CA . PHE A 1 262 ? -9.415 -0.127 5.264 1.00 87.56 262 PHE A CA 1
ATOM 2103 C C . PHE A 1 262 ? -8.695 1.221 5.391 1.00 87.56 262 PHE A C 1
ATOM 2105 O O . PHE A 1 262 ? -8.049 1.457 6.410 1.00 87.56 262 PHE A O 1
ATOM 2112 N N . LEU A 1 263 ? -8.870 2.118 4.417 1.00 88.81 263 LEU A N 1
ATOM 2113 C CA . LEU A 1 263 ? -8.311 3.469 4.450 1.00 88.81 263 LEU A CA 1
ATOM 2114 C C . LEU A 1 263 ? -8.835 4.293 5.635 1.00 88.81 263 LEU A C 1
ATOM 2116 O O . LEU A 1 263 ? -8.043 4.944 6.310 1.00 88.81 263 LEU A O 1
ATOM 2120 N N . LEU A 1 264 ? -10.135 4.226 5.936 1.00 88.00 264 LEU A N 1
ATOM 2121 C CA . LEU A 1 264 ? -10.709 4.900 7.111 1.00 88.00 264 LEU A CA 1
ATOM 2122 C C . LEU A 1 264 ? -10.110 4.370 8.426 1.00 88.00 264 LEU A C 1
ATOM 2124 O O . LEU A 1 264 ? -9.738 5.138 9.314 1.00 88.00 264 LEU A O 1
ATOM 2128 N N . ARG A 1 265 ? -9.885 3.052 8.518 1.00 85.81 265 ARG A N 1
ATOM 2129 C CA . ARG A 1 265 ? -9.265 2.411 9.692 1.00 85.81 265 ARG A CA 1
ATOM 2130 C C . ARG A 1 265 ? -7.802 2.786 9.931 1.00 85.81 265 ARG A C 1
ATOM 2132 O O . ARG A 1 265 ? -7.293 2.436 10.996 1.00 85.81 265 ARG A O 1
ATOM 2139 N N . LEU A 1 266 ? -7.132 3.467 8.996 1.00 82.94 266 LEU A N 1
ATOM 2140 C CA . LEU A 1 266 ? -5.790 4.023 9.219 1.00 82.94 266 LEU A CA 1
ATOM 2141 C C . LEU A 1 266 ? -5.799 5.141 10.271 1.00 82.94 266 LEU A C 1
ATOM 2143 O O . LEU A 1 266 ? -4.770 5.391 10.902 1.00 82.94 266 LEU A O 1
ATOM 2147 N N . GLY A 1 267 ? -6.946 5.799 10.455 1.00 82.69 267 GLY A N 1
ATOM 2148 C CA . GLY A 1 267 ? -7.059 7.045 11.201 1.00 82.69 267 GLY A CA 1
ATOM 2149 C C . GLY A 1 267 ? -6.750 8.261 10.327 1.00 82.69 267 GLY A C 1
ATOM 2150 O O . GLY A 1 267 ? -6.074 8.175 9.298 1.00 82.69 267 GLY A O 1
ATOM 2151 N N . LYS A 1 268 ? -7.264 9.422 10.743 1.00 86.75 268 LYS A N 1
ATOM 2152 C CA . LYS A 1 268 ? -7.221 10.663 9.958 1.00 86.75 268 LYS A CA 1
ATOM 2153 C C . LYS A 1 268 ? -5.797 11.100 9.617 1.00 86.75 268 LYS A C 1
ATOM 2155 O O . LYS A 1 268 ? -5.548 11.496 8.481 1.00 86.75 268 LYS A O 1
ATOM 2160 N N . GLU A 1 269 ? -4.876 11.044 10.578 1.00 88.75 269 GLU A N 1
ATOM 2161 C CA . GLU A 1 269 ? -3.498 11.495 10.366 1.00 88.75 269 GLU A CA 1
ATOM 2162 C C . GLU A 1 269 ? -2.767 10.622 9.334 1.00 88.75 269 GLU A C 1
ATOM 2164 O O . GLU A 1 269 ? -2.244 11.140 8.347 1.00 88.75 269 GLU A O 1
ATOM 2169 N N . ASN A 1 270 ? -2.811 9.298 9.501 1.00 88.19 270 ASN A N 1
ATOM 2170 C CA . ASN A 1 270 ? -2.190 8.358 8.565 1.00 88.19 270 ASN A CA 1
ATOM 2171 C C . ASN A 1 270 ? -2.825 8.422 7.171 1.00 88.19 270 ASN A C 1
ATOM 2173 O O . ASN A 1 270 ? -2.112 8.345 6.173 1.00 88.19 270 ASN A O 1
ATOM 2177 N N . LEU A 1 271 ? -4.148 8.592 7.080 1.00 90.06 271 LEU A N 1
ATOM 2178 C CA . LEU A 1 271 ? -4.835 8.725 5.795 1.00 90.06 271 LEU A CA 1
ATOM 2179 C C . LEU A 1 271 ? -4.432 10.013 5.060 1.00 90.06 271 LEU A C 1
ATOM 2181 O O . LEU A 1 271 ? -4.245 9.988 3.845 1.00 90.06 271 LEU A O 1
ATOM 2185 N N . LEU A 1 272 ? -4.259 11.130 5.773 1.00 93.50 272 LEU A N 1
ATOM 2186 C CA . LEU A 1 272 ? -3.757 12.375 5.182 1.00 93.50 272 LEU A CA 1
ATOM 2187 C C . LEU A 1 272 ? -2.324 12.221 4.662 1.00 93.50 272 LEU A C 1
ATOM 2189 O O . LEU A 1 272 ? -2.033 12.668 3.553 1.00 93.50 272 LEU A O 1
ATOM 2193 N N . GLN A 1 273 ? -1.452 11.561 5.427 1.00 94.25 273 GLN A N 1
ATOM 2194 C CA . GLN A 1 273 ? -0.081 11.266 5.000 1.00 94.25 273 GLN A CA 1
ATOM 2195 C C . GLN A 1 273 ? -0.063 10.350 3.768 1.00 94.25 273 GLN A C 1
ATOM 2197 O O . GLN A 1 273 ? 0.596 10.660 2.776 1.00 94.25 273 GLN A O 1
ATOM 2202 N N . LEU A 1 274 ? -0.864 9.280 3.773 1.00 93.94 274 LEU A N 1
ATOM 2203 C CA . LEU A 1 274 ? -0.994 8.371 2.635 1.00 93.94 274 LEU A CA 1
ATOM 2204 C C . LEU A 1 274 ? -1.512 9.087 1.380 1.00 93.94 274 LEU A C 1
ATOM 2206 O O . LEU A 1 274 ? -0.980 8.872 0.294 1.00 93.94 274 LEU A O 1
ATOM 2210 N N . LYS A 1 275 ? -2.512 9.966 1.516 1.00 95.50 275 LYS A N 1
ATOM 2211 C CA . LYS A 1 275 ? -3.004 10.801 0.410 1.00 95.50 275 LYS A CA 1
ATOM 2212 C C . LYS A 1 275 ? -1.925 11.734 -0.134 1.00 95.50 275 LYS A C 1
ATOM 2214 O O . LYS A 1 275 ? -1.849 11.900 -1.346 1.00 95.50 275 LYS A O 1
ATOM 2219 N N . ALA A 1 276 ? -1.101 12.331 0.728 1.00 96.44 276 ALA A N 1
ATOM 2220 C CA . ALA A 1 276 ? 0.002 13.187 0.295 1.00 96.44 276 ALA A CA 1
ATOM 2221 C C . ALA A 1 276 ? 1.034 12.394 -0.523 1.00 96.44 276 ALA A C 1
ATOM 2223 O O . ALA A 1 276 ? 1.362 12.801 -1.634 1.00 96.44 276 ALA A O 1
ATOM 2224 N N . ILE A 1 277 ? 1.451 11.221 -0.032 1.00 94.31 277 ILE A N 1
ATOM 2225 C CA . ILE A 1 277 ? 2.348 10.310 -0.763 1.00 94.31 277 ILE A CA 1
ATOM 2226 C C . ILE A 1 277 ? 1.733 9.900 -2.107 1.00 94.31 277 ILE A C 1
ATOM 2228 O O . ILE A 1 277 ? 2.395 9.969 -3.140 1.00 94.31 277 ILE A O 1
ATOM 2232 N N . ALA A 1 278 ? 0.459 9.494 -2.107 1.00 95.75 278 ALA A N 1
ATOM 2233 C CA . ALA A 1 278 ? -0.243 9.085 -3.319 1.00 95.75 278 ALA A CA 1
ATOM 2234 C C . ALA A 1 278 ? -0.322 10.227 -4.341 1.00 95.75 278 ALA A C 1
ATOM 2236 O O . ALA A 1 278 ? -0.119 9.989 -5.526 1.00 95.75 278 ALA A O 1
ATOM 2237 N N . LEU A 1 279 ? -0.567 11.463 -3.895 1.00 96.19 279 LEU A N 1
ATOM 2238 C CA . LEU A 1 279 ? -0.627 12.640 -4.761 1.00 96.19 279 LEU A CA 1
ATOM 2239 C C . LEU A 1 279 ? 0.740 12.949 -5.373 1.00 96.19 279 LEU A C 1
ATOM 2241 O O . LEU A 1 279 ? 0.836 13.207 -6.572 1.00 96.19 279 LEU A O 1
ATOM 2245 N N . GLU A 1 280 ? 1.795 12.924 -4.559 1.00 95.81 280 GLU A N 1
ATOM 2246 C CA . GLU A 1 280 ? 3.162 13.139 -5.026 1.00 95.81 280 GLU A CA 1
ATOM 2247 C C . GLU A 1 280 ? 3.554 12.089 -6.063 1.00 95.81 280 GLU A C 1
ATOM 2249 O O . GLU A 1 280 ? 4.007 12.453 -7.145 1.00 95.81 280 GLU A O 1
ATOM 2254 N N . LEU A 1 281 ? 3.310 10.809 -5.774 1.00 93.06 281 LEU A N 1
ATOM 2255 C CA . LEU A 1 281 ? 3.587 9.711 -6.694 1.00 93.06 281 LEU A CA 1
ATOM 2256 C C . LEU A 1 281 ? 2.772 9.833 -7.991 1.00 93.06 281 LEU A C 1
ATOM 2258 O O . LEU A 1 281 ? 3.335 9.723 -9.079 1.00 93.06 281 LEU A O 1
ATOM 2262 N N . ASN A 1 282 ? 1.475 10.133 -7.890 1.00 93.50 282 ASN A N 1
ATOM 2263 C CA . ASN A 1 282 ? 0.591 10.332 -9.038 1.00 93.50 282 ASN A CA 1
ATOM 2264 C C . ASN A 1 282 ? 1.110 11.430 -9.982 1.00 93.50 282 ASN A C 1
ATOM 2266 O O . ASN A 1 282 ? 1.129 11.257 -11.197 1.00 93.50 282 ASN A O 1
ATOM 2270 N N . ASN A 1 283 ? 1.608 12.536 -9.423 1.00 95.75 283 ASN A N 1
ATOM 2271 C CA . ASN A 1 283 ? 2.184 13.629 -10.208 1.00 95.75 283 ASN A CA 1
ATOM 2272 C C . ASN A 1 283 ? 3.489 13.238 -10.926 1.00 95.75 283 ASN A C 1
ATOM 2274 O O . ASN A 1 283 ? 3.825 13.849 -11.940 1.00 95.75 283 ASN A O 1
ATOM 2278 N N . GLN A 1 284 ? 4.237 12.255 -10.409 1.00 95.38 284 GLN A N 1
ATOM 2279 C CA . GLN A 1 284 ? 5.481 11.784 -11.028 1.00 95.38 284 GLN A CA 1
ATOM 2280 C C . GLN A 1 284 ? 5.255 10.701 -12.088 1.00 95.38 284 GLN A C 1
ATOM 2282 O O . GLN A 1 284 ? 6.022 10.637 -13.046 1.00 95.38 284 GLN A O 1
ATOM 2287 N N . LEU A 1 285 ? 4.236 9.850 -11.929 1.00 88.00 285 LEU A N 1
ATOM 2288 C CA . LEU A 1 285 ? 4.024 8.703 -12.816 1.00 88.00 285 LEU A CA 1
ATOM 2289 C C . LEU A 1 285 ? 3.520 9.088 -14.219 1.00 88.00 285 LEU A C 1
ATOM 2291 O O . LEU A 1 285 ? 3.793 8.345 -15.158 1.00 88.00 285 LEU A O 1
ATOM 2295 N N . GLN A 1 286 ? 2.844 10.236 -14.368 1.00 77.12 286 GLN A N 1
ATOM 2296 C CA . GLN A 1 286 ? 2.308 10.729 -15.653 1.00 77.12 286 GLN A CA 1
ATOM 2297 C C . GLN A 1 286 ? 1.490 9.665 -16.426 1.00 77.12 286 GLN A C 1
ATOM 2299 O O . GLN A 1 286 ? 1.631 9.551 -17.645 1.00 77.12 286 GLN A O 1
ATOM 2304 N N . LEU A 1 287 ? 0.695 8.858 -15.707 1.00 75.25 287 LEU A N 1
ATOM 2305 C CA . LEU A 1 287 ? -0.136 7.780 -16.272 1.00 75.25 287 LEU A CA 1
ATOM 2306 C C . LEU A 1 287 ? -1.378 8.306 -16.997 1.00 75.25 287 LEU A C 1
ATOM 2308 O O . LEU A 1 287 ? -1.867 9.404 -16.639 1.00 75.25 287 LEU A O 1
#

Secondary structure (DSSP, 8-state):
-------------PPP-THHHHHHHHHHHHHHHHHHHHHTT---------------------------------------------PPP--PPPGGGHHHHHHHHHHHH-S-GGGGGGB--TTHHHHHHHHHHHHHTT---GGG-SBPPPSSPPPEEES-SSS-EEEE-THHHHHHHHHHHHHTTS-HHHHHHHHHHTHHHHHHHHHTT---SS-HHHHHHHHHHHHHH-----S--EEE-SSSS-EESSHHHHTS-HHHHHHHTT-HHHHHHHHHHHHHHHHHH--

Radius of gyration: 29.64 Å; Cα contacts (8 Å, |Δi|>4): 239; chains: 1; bounding box: 58×83×108 Å